Protein 6SSH (pdb70)

Structure (mmCIF, N/CA/C/O backbone):
data_6SSH
#
_entry.id   6SSH
#
_cell.length_a   53.895
_cell.length_b   58.329
_cell.length_c   70.700
_cell.angle_alpha   90.00
_cell.angle_beta   90.00
_cell.angle_gamma   90.00
#
_symmetry.space_group_name_H-M   'P 21 21 21'
#
loop_
_entity.id
_entity.type
_entity.pdbx_description
1 polymer 'GTPase activator-like protein'
2 non-polymer 1,2-ETHANEDIOL
3 water water
#
loop_
_atom_site.group_PDB
_atom_site.id
_atom_site.type_symbol
_atom_site.label_atom_id
_atom_site.label_alt_id
_atom_site.label_comp_id
_atom_site.label_asym_id
_atom_site.label_entity_id
_atom_site.label_seq_id
_atom_site.pdbx_PDB_ins_code
_atom_site.Cartn_x
_atom_site.Cartn_y
_atom_site.Cartn_z
_atom_site.occupancy
_atom_site.B_iso_or_equiv
_atom_site.auth_seq_id
_atom_site.auth_comp_id
_atom_site.auth_asym_id
_atom_site.auth_atom_id
_atom_site.pdbx_PDB_model_num
ATOM 1 N N . ASP A 1 1 ? 15.184 24.816 16.765 1.00 34.86 4 ASP A N 1
ATOM 2 C CA . ASP A 1 1 ? 13.751 24.974 16.593 1.00 34.00 4 ASP A CA 1
ATOM 3 C C . ASP A 1 1 ? 13.233 25.661 17.841 1.00 34.39 4 ASP A C 1
ATOM 4 O O . ASP A 1 1 ? 13.593 25.253 18.948 1.00 39.09 4 ASP A O 1
ATOM 7 N N . GLY A 1 2 ? 12.413 26.701 17.696 1.00 29.70 5 GLY A N 1
ATOM 8 C CA . GLY A 1 2 ? 11.853 27.339 18.871 1.00 23.75 5 GLY A CA 1
ATOM 9 C C . GLY A 1 2 ? 10.346 27.443 18.791 1.00 20.83 5 GLY A C 1
ATOM 10 O O . GLY A 1 2 ? 9.781 27.820 17.751 1.00 25.47 5 GLY A O 1
ATOM 14 N N . HIS A 1 3 ? 9.711 27.095 19.896 1.00 12.48 6 HIS A N 1
ATOM 15 C CA . HIS A 1 3 ? 8.279 27.086 20.018 1.00 11.90 6 HIS A CA 1
ATOM 16 C C . HIS A 1 3 ? 7.852 28.032 21.117 1.00 11.46 6 HIS A C 1
ATOM 17 O O . HIS A 1 3 ? 8.611 28.343 22.012 1.00 12.24 6 HIS A O 1
ATOM 30 N N . LYS A 1 4 ? 6.609 28.452 21.015 1.00 12.16 7 LYS A N 1
ATOM 31 C CA A LYS A 1 4 ? 5.964 29.311 21.989 0.55 10.97 7 LYS A CA 1
ATOM 32 C CA B LYS A 1 4 ? 5.967 29.312 21.990 0.45 11.15 7 LYS A CA 1
ATOM 33 C C . LYS A 1 4 ? 4.600 28.740 22.344 1.00 12.74 7 LYS A C 1
ATOM 34 O O . LYS A 1 4 ? 3.776 28.422 21.443 1.00 15.47 7 LYS A O 1
ATOM 71 N N . VAL A 1 5 ? 4.346 28.601 23.635 1.00 10.60 8 VAL A N 1
ATOM 72 C CA . VAL A 1 5 ? 3.175 27.941 24.107 1.00 9.38 8 VAL A CA 1
ATOM 73 C C . VAL A 1 5 ? 2.553 28.728 25.257 1.00 9.00 8 VAL A C 1
ATOM 74 O O . VAL A 1 5 ? 3.238 29.038 26.230 1.00 9.71 8 VAL A O 1
ATOM 87 N N . GLY A 1 6 ? 1.273 29.033 25.186 1.00 8.92 9 GLY A N 1
ATOM 88 C CA . GLY A 1 6 ? 0.631 29.744 26.259 1.00 9.11 9 GLY A CA 1
ATOM 89 C C . GLY A 1 6 ? 0.332 28.891 27.460 1.00 8.69 9 GLY A C 1
ATOM 90 O O . GLY A 1 6 ? 0.213 27.623 27.330 1.00 9.23 9 GLY A O 1
ATOM 94 N N . VAL A 1 7 ? 0.214 29.468 28.634 1.00 8.52 10 VAL A N 1
ATOM 95 C CA . VAL A 1 7 ? -0.216 28.779 29.824 1.00 8.81 10 VAL A CA 1
ATOM 96 C C . VAL A 1 7 ? -1.155 29.707 30.536 1.00 10.02 10 VAL A C 1
ATOM 97 O O . VAL A 1 7 ? -0.765 30.839 30.923 1.00 9.55 10 VAL A O 1
ATOM 110 N N . ILE A 1 8 ? -2.388 29.277 30.696 1.00 9.94 11 ILE A N 1
ATOM 111 C CA . ILE A 1 8 ? -3.481 30.127 31.185 1.00 9.34 11 ILE A CA 1
ATOM 112 C C . ILE A 1 8 ? -4.185 29.523 32.377 1.00 11.61 11 ILE A C 1
ATOM 113 O O . ILE A 1 8 ? -4.751 28.414 32.244 1.00 11.72 11 ILE A O 1
ATOM 129 N N . TYR A 1 9 ? -4.181 30.160 33.531 1.00 10.16 12 TYR A N 1
ATOM 130 C CA . TYR A 1 9 ? -4.884 29.711 34.729 1.00 9.67 12 TYR A CA 1
ATOM 131 C C . TYR A 1 9 ? -6.284 30.281 34.776 1.00 11.91 12 TYR A C 1
ATOM 132 O O . TYR A 1 9 ? -6.461 31.510 34.676 1.00 12.24 12 TYR A O 1
ATOM 150 N N . ILE A 1 10 ? -7.267 29.397 34.933 1.00 11.42 13 ILE A N 1
ATOM 151 C CA . ILE A 1 10 ? -8.670 29.779 35.105 1.00 13.65 13 ILE A CA 1
ATOM 152 C C . ILE A 1 10 ? -9.094 29.552 36.547 1.00 14.68 13 ILE A C 1
ATOM 153 O O . ILE A 1 10 ? -9.014 28.419 37.031 1.00 15.83 13 ILE A O 1
ATOM 169 N N . LYS A 1 11 ? -9.505 30.610 37.237 1.00 14.08 14 LYS A N 1
ATOM 170 C CA . LYS A 1 11 ? -9.886 30.558 38.640 1.00 15.61 14 LYS A CA 1
ATOM 171 C C . LYS A 1 11 ? -11.330 30.080 38.781 1.00 18.32 14 LYS A C 1
ATOM 172 O O . LYS A 1 11 ? -12.138 30.240 37.877 1.00 16.95 14 LYS A O 1
ATOM 191 N N . GLU A 1 12 ? -11.668 29.589 39.967 1.00 19.42 15 GLU A N 1
ATOM 192 C CA . GLU A 1 12 ? -13.011 29.144 40.270 1.00 21.67 15 GLU A CA 1
ATOM 193 C C . GLU A 1 12 ? -14.084 30.141 39.841 1.00 18.60 15 GLU A C 1
ATOM 194 O O . GLU A 1 12 ? -13.975 31.337 40.165 1.00 20.51 15 GLU A O 1
ATOM 206 N N . GLY A 1 13 ? -15.091 29.684 39.094 1.00 19.23 16 GLY A N 1
ATOM 207 C CA . GLY A 1 13 ? -16.188 30.530 38.694 1.00 21.50 16 GLY A CA 1
ATOM 208 C C . GLY A 1 13 ? -16.019 31.303 37.398 1.00 19.03 16 GLY A C 1
ATOM 209 O O . GLY A 1 13 ? -16.975 31.849 36.892 1.00 22.40 16 GLY A O 1
ATOM 213 N N . GLN A 1 14 ? -14.795 31.423 36.882 1.00 17.03 17 GLN A N 1
ATOM 214 C CA . GLN A 1 14 ? -14.571 32.246 35.702 1.00 17.71 17 GLN A CA 1
ATOM 215 C C . GLN A 1 14 ? -14.988 31.575 34.420 1.00 18.09 17 GLN A C 1
ATOM 216 O O . GLN A 1 14 ? -14.901 30.325 34.311 1.00 20.01 17 GLN A O 1
ATOM 230 N N . THR A 1 15 ? -15.499 32.379 33.487 1.00 17.98 18 THR A N 1
ATOM 231 C CA . THR A 1 15 ? -16.051 31.897 32.243 1.00 19.15 18 THR A CA 1
ATOM 232 C C . THR A 1 15 ? -15.582 32.665 31.031 1.00 19.86 18 THR A C 1
ATOM 233 O O . THR A 1 15 ? -15.689 32.153 29.924 1.00 24.51 18 THR A O 1
ATOM 244 N N . HIS A 1 16 ? -15.057 33.887 31.236 1.00 17.15 19 HIS A N 1
ATOM 245 C CA . HIS A 1 16 ? -14.804 34.813 30.113 1.00 18.25 19 HIS A CA 1
ATOM 246 C C . HIS A 1 16 ? -13.347 35.178 30.022 1.00 14.79 19 HIS A C 1
ATOM 247 O O . HIS A 1 16 ? -12.664 35.318 31.028 1.00 15.26 19 HIS A O 1
ATOM 260 N N . GLU A 1 17 ? -12.862 35.334 28.795 1.00 15.10 20 GLU A N 1
ATOM 261 C CA . GLU A 1 17 ? -11.448 35.623 28.554 1.00 15.44 20 GLU A CA 1
ATOM 262 C C . GLU A 1 17 ? -10.910 36.778 29.383 1.00 13.65 20 GLU A C 1
ATOM 263 O O . GLU A 1 17 ? -9.802 36.664 29.910 1.00 14.03 20 GLU A O 1
ATOM 275 N N . THR A 1 18 ? -11.591 37.905 29.440 1.00 15.25 21 THR A N 1
ATOM 276 C CA A THR A 1 18 ? -11.005 39.102 30.011 0.70 14.77 21 THR A CA 1
ATOM 277 C CA B THR A 1 18 ? -10.978 39.096 30.015 0.30 14.68 21 THR A CA 1
ATOM 278 C C . THR A 1 18 ? -10.700 38.898 31.489 1.00 14.47 21 THR A C 1
ATOM 279 O O . THR A 1 18 ? -9.608 39.188 31.961 1.00 16.91 21 THR A O 1
ATOM 300 N N . GLU A 1 19 ? -11.656 38.351 32.231 1.00 14.47 22 GLU A N 1
ATOM 301 C CA . GLU A 1 19 ? -11.406 38.117 33.650 1.00 14.93 22 GLU A CA 1
ATOM 302 C C . GLU A 1 19 ? -10.318 37.063 33.910 1.00 14.26 22 GLU A C 1
ATOM 303 O O . GLU A 1 19 ? -9.540 37.110 34.900 1.00 15.49 22 GLU A O 1
ATOM 315 N N . ILE A 1 20 ? -10.257 36.060 33.038 1.00 13.11 23 ILE A N 1
ATOM 316 C CA . ILE A 1 20 ? -9.218 35.030 33.174 1.00 11.32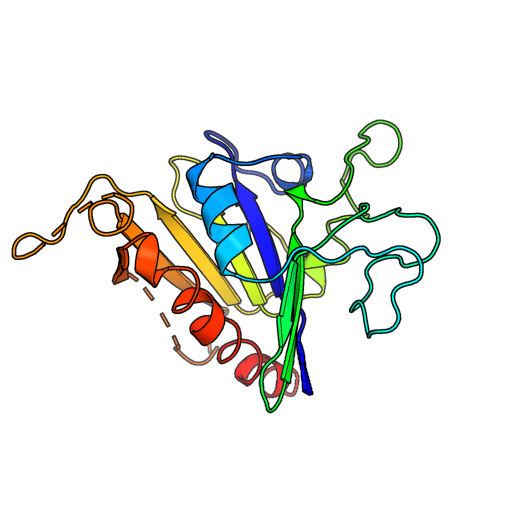 23 ILE A CA 1
ATOM 317 C C . ILE A 1 20 ? -7.804 35.607 32.941 1.00 12.00 23 ILE A C 1
ATOM 318 O O . ILE A 1 20 ? -6.866 35.357 33.683 1.00 12.00 23 ILE A O 1
ATOM 334 N N . LEU A 1 21 ? -7.689 36.453 31.917 1.00 12.01 24 LEU A N 1
ATOM 335 C CA . LEU A 1 21 ? -6.376 37.016 31.611 1.00 10.74 24 LEU A CA 1
ATOM 336 C C . LEU A 1 21 ? -5.935 37.917 32.747 1.00 12.74 24 LEU A C 1
ATOM 337 O O . LEU A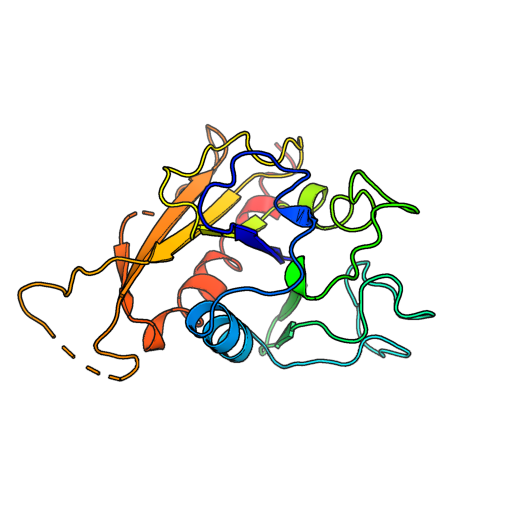 1 21 ? -4.725 38.056 32.944 1.00 12.15 24 LEU A O 1
ATOM 353 N N . ALA A 1 22 ? -6.833 38.525 33.459 1.00 11.81 25 ALA A N 1
ATOM 354 C CA . ALA A 1 22 ? -6.466 39.422 34.554 1.00 11.15 25 ALA A CA 1
ATOM 355 C C . ALA A 1 22 ? -5.762 38.694 35.704 1.00 11.99 25 ALA A C 1
ATOM 356 O O . ALA A 1 22 ? -5.125 39.335 36.539 1.00 12.81 25 ALA A O 1
ATOM 363 N N . ASN A 1 23 ? -5.918 37.377 35.828 1.00 10.79 26 ASN A N 1
ATOM 364 C CA . ASN A 1 23 ? -5.333 36.670 36.946 1.00 11.56 26 ASN A CA 1
ATOM 365 C C . ASN A 1 23 ? -3.825 36.854 36.997 1.00 11.00 26 ASN A C 1
ATOM 366 O O . ASN A 1 23 ? -3.162 36.847 35.968 1.00 12.16 26 ASN A O 1
ATOM 377 N N . THR A 1 24 ? -3.311 37.022 38.233 1.00 14.35 27 THR A N 1
ATOM 378 C CA . THR A 1 24 ? -1.879 37.170 38.435 1.00 13.47 27 THR A CA 1
ATOM 379 C C . THR A 1 24 ? -1.260 36.117 39.335 1.00 13.48 27 THR A C 1
ATOM 380 O O . THR A 1 24 ? -0.108 36.214 39.716 1.00 14.41 27 THR A O 1
ATOM 391 N N . MET A 1 25 ? -2.019 35.070 39.617 1.00 13.81 28 MET A N 1
ATOM 392 C CA . MET A 1 25 ? -1.492 33.900 40.319 1.00 15.13 28 MET A CA 1
ATOM 393 C C . MET A 1 25 ? -2.513 32.802 40.158 1.00 14.98 28 MET A C 1
ATOM 394 O O . MET A 1 25 ? -3.657 33.013 39.780 1.00 15.74 28 MET A O 1
ATOM 408 N N . GLY A 1 26 ? -2.059 31.594 40.438 1.00 14.64 29 GLY A N 1
ATOM 409 C CA . GLY A 1 26 ? -2.878 30.405 40.436 1.00 14.98 29 GLY A CA 1
ATOM 410 C C . GLY A 1 26 ? -2.802 29.663 41.769 1.00 16.71 29 GLY A C 1
ATOM 411 O O . GLY A 1 26 ? -2.370 30.191 42.797 1.00 16.43 29 GLY A O 1
ATOM 415 N N . SER A 1 27 ? -3.189 28.394 41.764 1.00 15.38 30 SER A N 1
ATOM 416 C CA . SER A 1 27 ? -3.165 27.571 42.967 1.00 16.10 30 SER A CA 1
ATOM 417 C C . SER A 1 27 ? -1.763 27.051 43.232 1.00 15.29 30 SER A C 1
ATOM 418 O O . SER A 1 27 ? -0.916 27.057 42.361 1.00 14.58 30 SER A O 1
ATOM 426 N N . PRO A 1 28 ? -1.540 26.534 44.448 1.00 18.17 31 PRO A N 1
ATOM 427 C CA . PRO A 1 28 ? -0.209 25.992 44.745 1.00 17.54 31 PRO A CA 1
ATOM 428 C C . PRO A 1 28 ? 0.171 24.866 43.785 1.00 16.58 31 PRO A C 1
ATOM 429 O O . PRO A 1 28 ? 1.335 24.827 43.347 1.00 16.57 31 PRO A O 1
ATOM 440 N N . ASP A 1 29 ? -0.747 23.974 43.443 1.00 16.29 32 ASP A N 1
ATOM 441 C CA . ASP A 1 29 ? -0.388 22.886 42.520 1.00 16.74 32 ASP A CA 1
ATOM 442 C C . ASP A 1 29 ? -0.067 23.422 41.132 1.00 15.11 32 ASP A C 1
ATOM 443 O O . ASP A 1 29 ? 0.857 22.926 40.457 1.00 15.15 32 ASP A O 1
ATOM 452 N N . TYR A 1 30 ? -0.786 24.448 40.696 1.00 13.68 33 TYR A N 1
ATOM 453 C CA . TYR A 1 30 ? -0.476 25.095 39.432 1.00 12.97 33 TYR A CA 1
ATOM 454 C C . TYR A 1 30 ? 0.924 25.692 39.409 1.00 12.57 33 TYR A C 1
ATOM 455 O O . TYR A 1 30 ? 1.701 25.515 38.461 1.00 12.62 33 TYR A O 1
ATOM 473 N N . HIS A 1 31 ? 1.282 26.359 40.510 1.00 13.39 34 HIS A N 1
ATOM 474 C CA . HIS A 1 31 ? 2.634 26.921 40.606 1.00 12.99 34 HIS A CA 1
ATOM 475 C C . HIS A 1 31 ? 3.725 25.859 40.639 1.00 14.71 34 HIS A C 1
ATOM 476 O O . HIS A 1 31 ? 4.775 26.016 40.056 1.00 15.10 34 HIS A O 1
ATOM 489 N N . ARG A 1 32 ? 3.485 24.740 41.322 1.00 14.93 35 ARG A N 1
ATOM 490 C CA . ARG A 1 32 ? 4.484 23.663 41.324 1.00 16.31 35 ARG A CA 1
ATOM 491 C C . ARG A 1 32 ? 4.577 23.060 39.922 1.00 14.19 35 ARG A C 1
ATOM 492 O O . ARG A 1 32 ? 5.648 22.708 39.465 1.00 14.89 35 ARG A O 1
ATOM 513 N N . PHE A 1 33 ? 3.471 23.008 39.201 1.00 13.50 36 PHE A N 1
ATOM 514 C CA . PHE A 1 33 ? 3.459 22.522 37.824 1.00 12.24 36 PHE A CA 1
ATOM 515 C C . PHE A 1 33 ? 4.305 23.441 36.938 1.00 12.10 36 PHE A C 1
ATOM 516 O O . PHE A 1 33 ? 5.118 22.952 36.160 1.00 12.39 36 PHE A O 1
ATOM 533 N N . LEU A 1 34 ? 4.159 24.770 37.047 1.00 11.93 37 LEU A N 1
ATOM 534 C CA . LEU A 1 34 ? 5.024 25.664 36.252 1.00 12.24 37 LEU A CA 1
ATOM 535 C C . LEU A 1 34 ? 6.506 25.415 36.459 1.00 12.56 37 LEU A C 1
ATOM 536 O O . LEU A 1 34 ? 7.277 25.377 35.493 1.00 13.26 37 LEU A O 1
ATOM 552 N N . LYS A 1 35 ? 6.880 25.145 37.703 1.00 13.55 38 LYS A N 1
ATOM 553 C CA . LYS A 1 35 ? 8.271 24.931 38.032 1.00 14.81 38 LYS A CA 1
ATOM 554 C C . LYS A 1 35 ? 8.776 23.647 37.443 1.00 17.30 38 LYS A C 1
ATOM 555 O O . LYS A 1 35 ? 9.979 23.495 37.237 1.00 18.34 38 LYS A O 1
ATOM 574 N N . GLY A 1 36 ? 7.893 22.673 37.180 1.00 15.85 39 GLY A N 1
ATOM 575 C CA . GLY A 1 36 ? 8.321 21.489 36.470 1.00 15.90 39 GLY A CA 1
ATOM 576 C C . GLY A 1 36 ? 8.319 21.590 34.962 1.00 15.68 39 GLY A C 1
ATOM 577 O O . GLY A 1 36 ? 9.022 20.869 34.232 1.00 16.89 39 GLY A O 1
ATOM 581 N N . LEU A 1 37 ? 7.544 22.530 34.449 1.00 14.12 40 LEU A N 1
ATOM 582 C CA . LEU A 1 37 ? 7.379 22.699 33.046 1.00 14.42 40 LEU A CA 1
ATOM 583 C C . LEU A 1 37 ? 8.602 23.318 32.438 1.00 12.63 40 LEU A C 1
ATOM 584 O O . LEU A 1 37 ? 9.027 22.951 31.347 1.00 14.45 40 LEU A O 1
ATOM 600 N N . GLY A 1 38 ? 9.214 24.279 33.142 1.00 13.78 41 GLY A N 1
ATOM 601 C CA . GLY A 1 38 ? 10.397 24.923 32.642 1.00 13.43 41 GLY A CA 1
ATOM 602 C C . GLY A 1 38 ? 11.153 25.623 33.753 1.00 14.48 41 GLY A C 1
ATOM 603 O O . GLY A 1 38 ? 10.741 25.582 34.920 1.00 15.34 41 GLY A O 1
ATOM 607 N N . ALA A 1 39 ? 12.285 26.204 33.399 1.00 13.79 42 ALA A N 1
ATOM 608 C CA . ALA A 1 39 ? 13.074 26.976 34.371 1.00 14.13 42 ALA A CA 1
ATOM 609 C C . ALA A 1 39 ? 12.629 28.429 34.388 1.00 13.10 42 ALA A C 1
ATOM 610 O O . ALA A 1 39 ? 12.386 29.031 33.354 1.00 12.72 42 ALA A O 1
ATOM 617 N N . LEU A 1 40 ? 12.611 28.987 35.587 1.00 14.32 43 LEU A N 1
ATOM 618 C CA . LEU A 1 40 ? 12.316 30.421 35.740 1.00 13.50 43 LEU A CA 1
ATOM 619 C C . LEU A 1 40 ? 13.468 31.237 35.139 1.00 13.51 43 LEU A C 1
ATOM 620 O O . LEU A 1 40 ? 14.643 30.999 35.467 1.00 14.89 43 LEU A O 1
ATOM 636 N N . THR A 1 41 ? 13.126 32.145 34.242 1.00 11.18 44 THR A N 1
ATOM 637 C CA A THR A 1 41 ? 14.112 32.838 33.435 0.74 11.71 44 THR A CA 1
ATOM 638 C CA B THR A 1 41 ? 14.112 32.856 33.425 0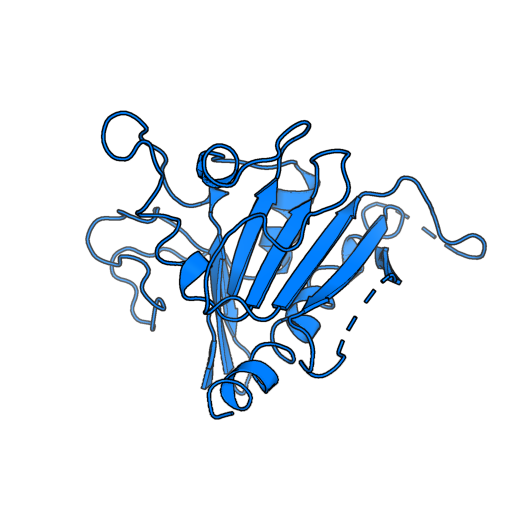.26 12.20 44 THR A CA 1
ATOM 639 C C . THR A 1 41 ? 13.800 34.337 33.405 1.00 11.53 44 THR A C 1
ATOM 640 O O . THR A 1 41 ? 12.648 34.719 33.156 1.00 10.82 44 THR A O 1
ATOM 661 N N . ARG A 1 42 ? 14.808 35.161 33.694 1.00 11.16 45 ARG A N 1
ATOM 662 C CA . ARG A 1 42 ? 14.657 36.613 33.702 1.00 10.11 45 ARG A CA 1
ATOM 663 C C . ARG A 1 42 ? 14.540 37.143 32.273 1.00 10.94 45 ARG A C 1
ATOM 664 O O . ARG A 1 42 ? 15.322 36.785 31.394 1.00 14.11 45 ARG A O 1
ATOM 685 N N . LEU A 1 43 ? 13.572 38.033 32.047 1.00 10.40 46 LEU A N 1
ATOM 686 C CA . LEU A 1 43 ? 13.328 38.542 30.688 1.00 10.63 46 LEU A CA 1
ATOM 687 C C . LEU A 1 43 ? 14.130 39.803 30.302 1.00 11.31 46 LEU A C 1
ATOM 688 O O . LEU A 1 43 ? 14.515 39.939 29.147 1.00 12.25 46 LEU A O 1
ATOM 704 N N . LYS A 1 44 ? 14.421 40.695 31.249 1.00 10.61 47 LYS A N 1
ATOM 705 C CA . LYS A 1 44 ? 15.096 41.940 30.891 1.00 11.51 47 LYS A CA 1
ATOM 706 C C . LYS A 1 44 ? 16.500 41.649 30.484 1.00 13.35 47 LYS A C 1
ATOM 707 O O . LYS A 1 44 ? 17.248 41.028 31.231 1.00 13.61 47 LYS A O 1
ATOM 726 N N . GLY A 1 45 ? 16.911 42.117 29.306 1.00 12.16 48 GLY A N 1
ATOM 727 C CA . GLY A 1 45 ? 18.249 41.830 28.818 1.00 14.96 48 GLY A CA 1
ATOM 728 C C . GLY A 1 45 ? 18.487 40.413 28.377 1.00 17.46 48 GLY A C 1
ATOM 729 O O . GLY A 1 45 ? 19.641 40.012 28.162 1.00 20.52 48 GLY A O 1
ATOM 733 N N . ALA A 1 46 ? 17.420 39.644 28.211 1.00 14.98 49 ALA A N 1
ATOM 734 C CA . ALA A 1 46 ? 17.585 38.254 27.852 1.00 15.54 49 ALA A CA 1
ATOM 735 C C . ALA A 1 46 ? 18.358 38.107 26.575 1.00 17.02 49 ALA A C 1
ATOM 736 O O . ALA A 1 46 ? 18.162 38.871 25.638 1.00 19.52 49 ALA A O 1
ATOM 743 N N . THR A 1 47 ? 19.188 37.058 26.546 1.00 19.10 50 THR A N 1
ATOM 744 C CA . THR A 1 47 ? 20.074 36.842 25.392 1.00 23.43 50 THR A CA 1
ATOM 745 C C . THR A 1 47 ? 19.601 35.702 24.501 1.00 27.11 50 THR A C 1
ATOM 746 O O . THR A 1 47 ? 20.339 35.214 23.660 1.00 34.94 50 THR A O 1
ATOM 757 N N . PHE A 1 48 ? 18.377 35.240 24.711 1.00 18.48 51 PHE A N 1
ATOM 758 C CA . PHE A 1 48 ? 17.789 34.180 23.916 1.00 19.62 51 PHE A CA 1
ATOM 759 C C . PHE A 1 48 ? 16.528 34.768 23.241 1.00 15.58 51 PHE A C 1
ATOM 760 O O . PHE A 1 48 ? 16.099 35.889 23.573 1.00 16.12 51 PHE A O 1
ATOM 777 N N . ASN A 1 49 ? 15.909 33.988 22.354 1.00 16.44 52 ASN A N 1
ATOM 778 C CA . ASN A 1 49 ? 14.686 34.393 21.672 1.00 14.86 52 ASN A CA 1
ATOM 779 C C . ASN A 1 49 ? 13.514 34.285 22.647 1.00 14.18 52 ASN A C 1
ATOM 780 O O . ASN A 1 49 ? 13.120 33.189 23.014 1.00 13.93 52 ASN A O 1
ATOM 791 N N . THR A 1 50 ? 12.966 35.419 23.078 1.00 12.68 53 THR A N 1
ATOM 792 C CA . THR A 1 50 ? 11.874 35.442 24.052 1.00 11.46 53 THR A CA 1
ATOM 793 C C . THR A 1 50 ? 10.481 35.339 23.430 1.00 10.79 53 THR A C 1
ATOM 794 O O . THR A 1 50 ? 9.494 35.423 24.139 1.00 11.51 53 THR A O 1
ATOM 805 N N . GLN A 1 51 ? 10.441 35.011 22.145 1.00 12.27 54 GLN A N 1
ATOM 806 C CA . GLN A 1 51 ? 9.181 34.735 21.484 1.00 11.48 54 GLN A CA 1
ATOM 807 C C . GLN A 1 51 ? 8.142 35.790 21.766 1.00 11.58 54 GLN A C 1
ATOM 808 O O . GLN A 1 51 ? 6.965 35.524 22.006 1.00 12.25 54 GLN A O 1
ATOM 822 N N . GLY A 1 52 ? 8.572 37.038 21.620 1.00 11.57 55 GLY A N 1
ATOM 823 C CA . GLY A 1 52 ? 7.670 38.162 21.728 1.00 11.55 55 GLY A CA 1
ATOM 824 C C . GLY A 1 52 ? 7.568 38.804 23.103 1.00 10.26 55 GLY A C 1
ATOM 825 O O . GLY A 1 52 ? 6.986 39.875 23.278 1.00 12.46 55 GLY A O 1
ATOM 829 N N . LEU A 1 53 ? 8.049 38.146 24.146 1.00 9.25 56 LEU A N 1
ATOM 830 C CA . LEU A 1 53 ? 8.009 38.718 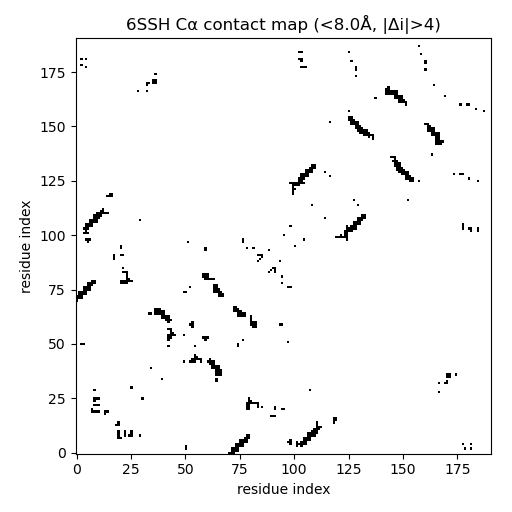25.509 1.00 9.95 56 LEU A CA 1
ATOM 831 C C . LEU A 1 53 ? 9.019 39.843 25.618 1.00 10.49 56 LEU A C 1
ATOM 832 O O . LEU A 1 53 ? 10.160 39.708 25.192 1.00 11.28 56 LEU A O 1
ATOM 848 N N . ASP A 1 54 ? 8.619 40.956 26.211 1.00 10.74 57 ASP A N 1
ATOM 849 C CA . ASP A 1 54 ? 9.468 42.133 26.287 1.00 10.22 57 ASP A CA 1
ATOM 850 C C . ASP A 1 54 ? 10.760 41.845 27.040 1.00 10.69 57 ASP A C 1
ATOM 851 O O . ASP A 1 54 ? 10.760 41.406 28.172 1.00 10.63 57 ASP A O 1
ATOM 860 N N . ARG A 1 55 ? 11.872 42.206 26.402 1.00 11.06 58 ARG A N 1
ATOM 861 C CA A ARG A 1 55 ? 13.209 42.136 26.998 0.52 11.47 58 ARG A CA 1
ATOM 862 C CA B ARG A 1 55 ? 13.233 42.168 26.972 0.48 11.38 58 ARG A CA 1
ATOM 863 C C . ARG A 1 55 ? 13.739 43.524 27.427 1.00 13.34 58 ARG A C 1
ATOM 864 O O . ARG A 1 55 ? 14.863 43.646 27.925 1.00 14.38 58 ARG A O 1
ATOM 905 N N . VAL A 1 56 ? 12.963 44.574 27.236 1.00 11.90 59 VAL A N 1
ATOM 906 C CA . VAL A 1 56 ? 13.435 45.964 27.510 1.00 12.71 59 VAL A CA 1
ATOM 907 C C . VAL A 1 56 ? 12.959 46.505 28.829 1.00 14.26 59 VAL A C 1
ATOM 908 O O . VAL A 1 56 ? 13.747 46.991 29.632 1.00 16.69 59 VAL A O 1
ATOM 921 N N . ASN A 1 57 ? 11.652 46.486 29.058 1.00 12.59 60 ASN A N 1
ATOM 922 C CA . ASN A 1 57 ? 11.067 47.159 30.170 1.00 15.00 60 ASN A CA 1
ATOM 923 C C . ASN A 1 57 ? 10.173 46.348 31.051 1.00 14.24 60 ASN A C 1
ATOM 924 O O . ASN A 1 57 ? 9.394 46.889 31.822 1.00 14.76 60 ASN A O 1
ATOM 935 N N . ASP A 1 58 ? 10.252 45.008 30.945 1.00 11.78 61 ASP A N 1
ATOM 936 C CA . ASP A 1 58 ? 9.444 44.109 31.781 1.00 11.75 61 ASP A CA 1
ATOM 937 C C . ASP A 1 58 ? 7.949 44.334 31.614 1.00 11.66 61 ASP A C 1
ATOM 938 O O . ASP A 1 58 ? 7.180 44.016 32.496 1.00 11.57 61 ASP A O 1
ATOM 947 N N . MET A 1 59 ? 7.542 44.758 30.430 1.00 10.66 62 MET A N 1
ATOM 948 C CA . MET A 1 59 ? 6.138 44.997 30.185 1.00 11.24 62 MET A CA 1
ATOM 949 C C . MET A 1 59 ? 5.303 43.717 30.308 1.00 11.61 62 MET A C 1
ATOM 950 O O . MET A 1 59 ? 4.120 43.767 30.685 1.00 12.32 62 MET A O 1
ATOM 964 N N . ASP A 1 60 ? 5.919 42.574 29.971 1.00 10.51 63 ASP A N 1
ATOM 965 C CA . ASP A 1 60 ? 5.239 41.287 30.042 1.00 10.19 63 ASP A CA 1
ATOM 966 C C . ASP A 1 60 ? 5.628 40.533 31.318 1.00 9.42 63 ASP A C 1
ATOM 967 O O . ASP A 1 60 ? 5.368 39.313 31.413 1.00 11.22 63 ASP A O 1
ATOM 976 N N . GLY A 1 61 ? 6.202 41.211 32.305 1.00 9.48 64 GLY A N 1
ATOM 977 C CA . GLY A 1 61 ? 6.631 40.578 33.529 1.00 10.88 64 GLY A CA 1
ATOM 978 C C . GLY A 1 61 ? 8.141 40.455 33.588 1.00 10.00 64 GLY A C 1
ATOM 979 O O . GLY A 1 61 ? 8.795 40.495 32.559 1.00 10.18 64 GLY A O 1
ATOM 983 N N . GLN A 1 62 ? 8.646 40.251 34.786 1.00 10.11 65 GLN A N 1
ATOM 984 C CA . GLN A 1 62 ? 10.072 40.064 34.999 1.00 9.41 65 GLN A CA 1
ATOM 985 C C . GLN A 1 62 ? 10.571 38.680 34.615 1.00 10.21 65 GLN A C 1
ATOM 986 O O . GLN A 1 62 ? 11.740 38.526 34.219 1.00 10.74 65 GLN A O 1
ATOM 1000 N N . TYR A 1 63 ? 9.722 37.674 34.698 1.00 10.17 66 TYR A N 1
ATOM 1001 C CA . TYR A 1 63 ? 10.107 36.264 34.506 1.00 9.74 66 TYR A CA 1
ATOM 1002 C C . TYR A 1 63 ? 9.135 35.496 33.641 1.00 10.75 66 TYR A C 1
ATOM 1003 O O . TYR A 1 63 ? 7.959 35.770 33.644 1.00 9.86 66 TYR A O 1
ATOM 1021 N N . THR A 1 64 ? 9.650 34.503 32.919 1.00 10.37 67 THR A N 1
ATOM 1022 C CA . THR A 1 64 ? 8.813 33.448 32.362 1.00 9.40 67 THR A CA 1
ATOM 1023 C C . THR A 1 64 ? 9.463 32.099 32.688 1.00 9.37 67 THR A C 1
ATOM 1024 O O . THR A 1 64 ? 10.440 32.052 33.430 1.00 10.51 67 THR A O 1
ATOM 1035 N N . TYR A 1 65 ? 8.853 31.050 32.183 1.00 9.36 68 TYR A N 1
ATOM 1036 C CA .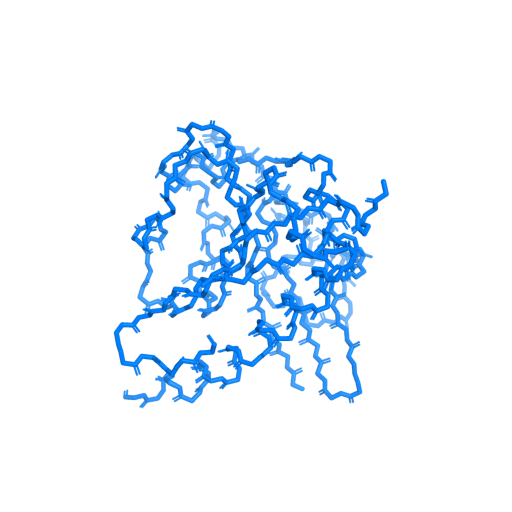 TYR A 1 65 ? 9.373 29.713 32.283 1.00 9.83 68 TYR A CA 1
ATOM 1037 C C . TYR A 1 65 ? 9.769 29.246 30.880 1.00 11.26 68 TYR A C 1
ATOM 1038 O O . TYR A 1 65 ? 9.040 29.476 29.912 1.00 11.11 68 TYR A O 1
ATOM 1056 N N . CYS A 1 66 ? 10.919 28.559 30.810 1.00 11.49 69 CYS A N 1
ATOM 1057 C CA . CYS A 1 66 ? 11.474 28.142 29.521 1.00 12.48 69 CYS A CA 1
ATOM 1058 C C . CYS A 1 66 ? 12.033 26.729 29.616 1.00 13.37 69 CYS A C 1
ATOM 1059 O O . CYS A 1 66 ? 12.592 26.332 30.621 1.00 13.89 69 CYS A O 1
ATOM 1067 N N . TRP A 1 67 ? 11.985 26.040 28.486 1.00 12.10 70 TRP A N 1
ATOM 1068 C CA . TRP A 1 67 ? 12.539 24.679 28.379 1.00 11.76 70 TRP A CA 1
ATOM 1069 C C . TRP A 1 67 ? 13.460 24.565 27.211 1.00 13.33 70 TRP A C 1
ATOM 1070 O O . TRP A 1 67 ? 13.183 25.126 26.165 1.00 14.75 70 TRP A O 1
ATOM 1091 N N . ARG A 1 68 ? 14.515 23.763 27.330 1.00 13.78 71 ARG A N 1
ATOM 1092 C CA . ARG A 1 68 ? 15.405 23.517 26.213 1.00 14.35 71 ARG A CA 1
ATOM 1093 C C . ARG A 1 68 ? 15.840 22.066 26.239 1.00 14.59 71 ARG A C 1
ATOM 1094 O O . ARG A 1 68 ? 16.014 21.473 27.328 1.00 16.85 71 ARG A O 1
ATOM 1115 N N . ASP A 1 69 ? 15.932 21.444 25.060 1.00 16.43 72 ASP A N 1
ATOM 1116 C CA . ASP A 1 69 ? 16.549 20.117 24.971 1.00 19.24 72 ASP A CA 1
ATOM 1117 C C . ASP A 1 69 ? 17.511 20.193 23.854 1.00 20.99 72 ASP A C 1
ATOM 1118 O O . ASP A 1 69 ? 17.941 21.273 23.397 1.00 22.32 72 ASP A O 1
ATOM 1127 N N . ARG A 1 70 ? 17.985 18.987 23.465 1.00 28.03 73 ARG A N 1
ATOM 1128 C CA . ARG A 1 70 ? 19.026 18.919 22.474 1.00 34.57 73 ARG A CA 1
ATOM 1129 C C . ARG A 1 70 ? 18.642 19.489 21.104 1.00 40.70 73 ARG A C 1
ATOM 1130 O O . ARG A 1 70 ? 19.522 19.862 20.332 1.00 47.72 73 ARG A O 1
ATOM 1134 N N . VAL A 1 71 ? 17.342 19.592 20.815 1.00 36.25 74 VAL A N 1
ATOM 1135 C CA . VAL A 1 71 ? 16.875 19.970 19.481 1.00 34.00 74 VAL A CA 1
ATOM 1136 C C . VAL A 1 71 ? 16.122 21.298 19.466 1.00 32.12 74 VAL A C 1
ATOM 1137 O O . VAL A 1 71 ? 16.183 22.053 18.495 1.00 31.88 74 VAL A O 1
ATOM 1141 N N . THR A 1 72 ? 15.427 21.588 20.554 1.00 23.17 75 THR A N 1
ATOM 1142 C CA . THR A 1 72 ? 14.507 22.701 20.505 1.00 22.01 75 THR A CA 1
ATOM 1143 C C . THR A 1 72 ? 14.358 23.442 21.826 1.00 19.51 75 THR A C 1
ATOM 1144 O O . THR A 1 72 ? 14.891 23.046 22.860 1.00 20.03 75 THR A O 1
ATOM 1155 N N . GLU A 1 73 ? 13.676 24.576 21.749 1.00 16.92 76 GLU A N 1
ATOM 1156 C CA . GLU A 1 73 ? 13.466 25.430 22.902 1.00 17.51 76 GLU A CA 1
ATOM 1157 C C . GLU A 1 73 ? 11.969 25.717 22.930 1.00 15.22 76 GLU A C 1
ATOM 1158 O O . GLU A 1 73 ? 11.332 25.795 21.860 1.00 15.94 76 GLU A O 1
ATOM 1170 N N . ILE A 1 74 ? 11.421 25.861 24.123 1.00 12.65 77 ILE A N 1
ATOM 1171 C CA . ILE A 1 74 ? 10.041 26.342 24.265 1.00 11.76 77 ILE A CA 1
ATOM 1172 C C . ILE A 1 74 ? 10.083 27.510 25.221 1.00 12.69 77 ILE A C 1
ATOM 1173 O O . ILE A 1 74 ? 10.583 27.399 26.324 1.00 12.71 77 ILE A O 1
ATOM 1189 N N . VAL A 1 75 ? 9.475 28.636 24.826 1.00 10.72 78 VAL A N 1
ATOM 1190 C CA . VAL A 1 75 ? 9.201 29.751 25.715 1.00 10.22 78 VAL A CA 1
ATOM 1191 C C . VAL A 1 75 ? 7.722 29.681 26.033 1.00 10.10 78 VAL A C 1
ATOM 1192 O O . VAL A 1 75 ? 6.879 29.669 25.100 1.00 11.30 78 VAL A O 1
ATOM 1205 N N . PHE A 1 76 ? 7.391 29.615 27.319 1.00 9.63 79 PHE A N 1
ATOM 1206 C CA . PHE A 1 76 ? 5.978 29.637 27.731 1.00 7.79 79 PHE A CA 1
ATOM 1207 C C . PHE A 1 76 ? 5.531 31.084 27.921 1.00 9.95 79 PHE A C 1
ATOM 1208 O O . PHE A 1 76 ? 6.305 31.959 28.373 1.00 11.01 79 PHE A O 1
ATOM 1225 N N . HIS A 1 77 ? 4.286 31.323 27.531 1.00 8.60 80 HIS A N 1
ATOM 1226 C CA . HIS A 1 77 ? 3.641 32.631 27.697 1.00 8.17 80 HIS A CA 1
ATOM 1227 C C . HIS A 1 77 ? 2.629 32.466 28.792 1.00 8.38 80 HIS A C 1
ATOM 1228 O O . HIS A 1 77 ? 1.512 32.001 28.547 1.00 8.83 80 HIS A O 1
ATOM 1241 N N . VAL A 1 78 ? 3.011 32.753 30.019 1.00 8.77 81 VAL A N 1
ATOM 1242 C CA . VAL A 1 78 ? 2.252 32.387 31.218 1.00 8.16 81 VAL A CA 1
ATOM 1243 C C . VAL A 1 78 ? 1.457 33.637 31.651 1.00 8.53 81 VAL A C 1
ATOM 1244 O O . VAL A 1 78 ? 2.043 34.591 32.144 1.00 8.65 81 VAL A O 1
ATOM 1257 N N . THR A 1 79 ? 0.163 33.639 31.466 1.00 8.60 82 THR A N 1
ATOM 1258 C CA . THR A 1 79 ? -0.609 34.875 31.686 1.00 8.75 82 THR A CA 1
ATOM 1259 C C . THR A 1 79 ? -0.504 35.315 33.129 1.00 8.69 82 THR A C 1
ATOM 1260 O O . THR A 1 79 ? -0.472 36.514 33.364 1.00 9.23 82 THR A O 1
ATOM 1271 N N . THR A 1 80 ? -0.399 34.429 34.112 1.00 8.45 83 THR A N 1
ATOM 1272 C CA . THR A 1 80 ? -0.279 34.820 35.501 1.00 8.87 83 THR A CA 1
ATOM 1273 C C . THR A 1 80 ? 1.112 35.467 35.791 1.00 9.16 83 THR A C 1
ATOM 1274 O O . THR A 1 80 ? 1.254 36.127 36.822 1.00 10.73 83 THR A O 1
ATOM 1285 N N . GLN A 1 81 ? 2.107 35.259 34.914 1.00 9.26 84 GLN A N 1
ATOM 1286 C CA . GLN A 1 81 ? 3.431 35.939 35.055 1.00 10.59 84 GLN A CA 1
ATOM 1287 C C . GLN A 1 81 ? 3.393 37.376 34.554 1.00 10.83 84 GLN A C 1
ATOM 1288 O O . GLN A 1 81 ? 4.363 38.126 34.737 1.00 10.84 84 GLN A O 1
ATOM 1302 N N . MET A 1 82 ? 2.360 37.726 33.804 1.00 9.09 85 MET A N 1
ATOM 1303 C CA . MET A 1 82 ? 2.262 39.016 33.125 1.00 8.48 85 MET A CA 1
ATOM 1304 C C . MET A 1 82 ? 1.504 39.986 34.003 1.00 10.02 85 MET A C 1
ATOM 1305 O O . MET A 1 82 ? 0.503 39.621 34.601 1.00 11.41 85 MET A O 1
ATOM 1319 N N . PRO A 1 83 ? 1.954 41.253 34.076 1.00 9.97 86 PRO A N 1
ATOM 1320 C CA . PRO A 1 83 ? 1.267 42.214 34.956 1.00 12.31 86 PRO A CA 1
ATOM 1321 C C . PRO A 1 83 ? -0.134 42.538 34.450 1.00 9.96 86 PRO A C 1
ATOM 1322 O O . PRO A 1 83 ? -0.409 42.559 33.266 1.00 11.08 86 PRO A O 1
ATOM 1333 N N . THR A 1 84 ? -1.003 42.771 35.441 1.00 10.84 87 THR A N 1
ATOM 1334 C CA . THR A 1 84 ? -2.353 43.251 35.171 1.00 10.73 87 THR A CA 1
ATOM 1335 C C . THR A 1 84 ? -2.475 44.677 35.660 1.00 11.32 87 THR A C 1
ATOM 1336 O O . THR A 1 84 ? -2.137 44.975 36.821 1.00 13.52 87 THR A O 1
ATOM 1347 N N . ASN A 1 85 ? -2.975 45.531 34.797 1.00 10.82 88 ASN A N 1
ATOM 1348 C CA . ASN A 1 85 ? -3.350 46.882 35.205 1.00 12.70 88 ASN A CA 1
ATOM 1349 C C . ASN A 1 85 ? -4.607 47.238 34.421 1.00 11.94 88 ASN A C 1
ATOM 1350 O O . ASN A 1 85 ? -4.536 47.482 33.228 1.00 11.99 88 ASN A O 1
ATOM 1361 N N . LEU A 1 86 ? -5.753 47.163 35.108 1.00 12.36 89 LEU A N 1
ATOM 1362 C CA . LEU A 1 86 ? -7.045 47.305 34.411 1.00 12.15 89 LEU A CA 1
ATOM 1363 C C . LEU A 1 86 ? -7.441 48.736 34.115 1.00 14.32 89 LEU A C 1
ATOM 1364 O O . LEU A 1 86 ? -8.392 48.960 33.371 1.00 16.14 89 LEU A O 1
ATOM 1380 N N . GLU A 1 87 ? -6.750 49.689 34.729 1.00 13.91 90 GLU A N 1
ATOM 1381 C CA . GLU A 1 87 ? -6.870 51.079 34.261 1.00 14.21 90 GLU A CA 1
ATOM 1382 C C . GLU A 1 87 ? -6.205 51.300 32.919 1.00 16.90 90 GLU A C 1
ATOM 1383 O O . GLU A 1 87 ? -6.818 51.906 32.026 1.00 19.69 90 GLU A O 1
ATOM 1395 N N . HIS A 1 88 ? -4.989 50.796 32.758 1.00 13.68 91 HIS A N 1
ATOM 1396 C CA . HIS A 1 88 ? -4.217 51.014 31.546 1.00 15.09 91 HIS A CA 1
ATOM 1397 C C . HIS A 1 88 ? -4.690 50.057 30.444 1.00 13.49 91 HIS A C 1
ATOM 1398 O O . HIS A 1 88 ? -4.618 50.377 29.273 1.00 15.47 91 HIS A O 1
ATOM 1411 N N . ASP A 1 89 ? -5.057 48.826 30.807 1.00 12.38 92 ASP A N 1
ATOM 1412 C CA . ASP A 1 89 ? -5.280 47.774 29.826 1.00 11.88 92 ASP A CA 1
ATOM 1413 C C . ASP A 1 89 ? -6.426 46.918 30.360 1.00 11.15 92 ASP A C 1
ATOM 1414 O O . ASP A 1 89 ? -6.197 45.733 30.750 1.00 10.87 92 ASP A O 1
ATOM 1423 N N . PRO A 1 90 ? -7.624 47.449 30.406 1.00 11.43 93 PRO A N 1
ATOM 1424 C CA . PRO A 1 90 ? -8.769 46.691 30.967 1.00 11.80 93 PRO A CA 1
ATOM 1425 C C . PRO A 1 90 ? -9.067 45.384 30.231 1.00 12.71 93 PRO A C 1
ATOM 1426 O O . PRO A 1 90 ? -9.579 44.460 30.871 1.00 12.97 93 PRO A O 1
ATOM 1437 N N . GLN A 1 91 ? -8.802 45.283 28.941 1.00 11.99 94 GLN A N 1
ATOM 1438 C CA A GLN A 1 91 ? -9.054 44.069 28.179 0.54 12.94 94 GLN A CA 1
ATOM 1439 C CA B GLN A 1 91 ? -9.069 44.066 28.187 0.46 13.02 94 GLN A CA 1
ATOM 1440 C C . GLN A 1 91 ? -7.868 43.107 28.187 1.00 11.80 94 GLN A C 1
ATOM 1441 O O . GLN A 1 91 ? -7.930 42.005 27.604 1.00 12.26 94 GLN A O 1
ATOM 1468 N N . CYS A 1 92 ? -6.805 43.457 28.893 1.00 10.59 95 CYS A N 1
ATOM 1469 C CA . CYS A 1 92 ? -5.573 42.655 28.945 1.00 9.82 95 CYS A CA 1
ATOM 1470 C C . CYS A 1 92 ? -5.063 42.346 27.560 1.00 10.98 95 CYS A C 1
ATOM 1471 O O . CYS A 1 92 ? -4.646 41.193 27.288 1.00 10.11 95 CYS A O 1
ATOM 1479 N N . ILE A 1 93 ? -5.117 43.308 26.652 1.00 10.07 96 ILE A N 1
ATOM 1480 C CA . ILE A 1 93 ? -4.650 43.065 25.287 1.00 11.09 96 ILE A CA 1
ATOM 1481 C C . ILE A 1 93 ? -3.162 42.738 25.304 1.00 9.59 96 ILE A C 1
ATOM 1482 O O . ILE A 1 93 ? -2.692 42.020 24.394 1.00 10.12 96 ILE A O 1
ATOM 1498 N N . MET A 1 94 ? -2.380 43.230 26.253 1.00 9.85 97 MET A N 1
ATOM 1499 C CA A MET A 1 94 ? -0.965 42.912 26.271 0.68 10.61 97 MET A CA 1
ATOM 1500 C CA B MET A 1 94 ? -0.958 42.889 26.286 0.32 10.57 97 MET A CA 1
ATOM 1501 C C . MET A 1 94 ? -0.730 41.412 26.574 1.00 10.09 97 MET A C 1
ATOM 1502 O O . MET A 1 94 ? 0.284 40.863 26.169 1.00 10.61 97 MET A O 1
ATOM 1526 N N . LYS A 1 95 ? -1.662 40.763 27.282 1.00 8.65 98 LYS A N 1
ATOM 1527 C CA . LYS A 1 95 ? -1.567 39.302 27.480 1.00 8.56 98 LYS A CA 1
ATOM 1528 C C . LYS A 1 95 ? -2.175 38.577 26.300 1.00 9.22 98 LYS A C 1
ATOM 1529 O O . LYS A 1 95 ? -1.599 37.573 25.837 1.00 10.42 98 LYS A O 1
ATOM 1548 N N . LYS A 1 96 ? -3.297 39.025 25.778 1.00 9.15 99 LYS A N 1
ATOM 1549 C CA A LYS A 1 96 ? -3.978 38.376 24.651 0.66 9.68 99 LYS A CA 1
ATOM 1550 C CA B LYS A 1 96 ? -3.979 38.379 24.668 0.34 9.98 99 LYS A CA 1
ATOM 1551 C C . LYS A 1 96 ? -3.095 38.304 23.449 1.00 9.85 99 LYS A C 1
ATOM 1552 O O . LYS A 1 96 ? -3.187 37.346 22.639 1.00 11.48 99 LYS A O 1
ATOM 1589 N N . ARG A 1 97 ? -2.223 39.299 23.246 1.00 10.07 100 ARG A N 1
ATOM 1590 C CA . ARG A 1 97 ? -1.400 39.318 22.040 1.00 9.44 100 ARG A CA 1
ATOM 1591 C C . ARG A 1 97 ? -0.474 38.108 22.012 1.00 10.13 100 ARG A C 1
ATOM 1592 O O . ARG A 1 97 ? -0.090 37.691 20.887 1.00 12.51 100 ARG A O 1
ATOM 1613 N N . HIS A 1 98 ? -0.121 37.575 23.158 1.00 8.67 101 HIS A N 1
ATOM 1614 C CA . HIS A 1 98 ? 0.704 36.360 23.180 1.00 8.34 101 HIS A CA 1
ATOM 1615 C C . HIS A 1 98 ? -0.147 35.129 22.951 1.00 9.34 101 HIS A C 1
ATOM 1616 O O . HIS A 1 98 ? 0.045 34.427 21.963 1.00 10.34 101 HIS A O 1
ATOM 1629 N N . ILE A 1 99 ? -1.116 34.887 23.822 1.00 9.83 102 ILE A N 1
ATOM 1630 C CA . ILE A 1 99 ? -1.868 33.624 23.711 1.00 10.63 102 ILE A CA 1
ATOM 1631 C C . ILE A 1 99 ? -2.741 33.607 22.472 1.00 10.15 102 ILE A C 1
ATOM 1632 O O . ILE A 1 99 ? -2.906 32.513 21.892 1.00 10.79 102 ILE A O 1
ATOM 1648 N N . GLY A 1 100 ? -3.211 34.719 21.974 1.00 10.05 103 GLY A N 1
ATOM 1649 C CA . GLY A 1 100 ? -4.024 34.739 20.765 1.00 9.89 103 GLY A CA 1
ATOM 1650 C C . GLY A 1 100 ? -3.240 34.472 19.517 1.00 10.85 103 GLY A C 1
ATOM 1651 O O . GLY A 1 100 ? -3.816 34.119 18.485 1.00 14.89 103 GLY A O 1
ATOM 1655 N N . ASN A 1 101 ? -1.911 34.561 19.601 1.00 11.18 104 ASN A N 1
ATOM 1656 C CA . ASN A 1 101 ? -1.025 34.287 18.469 1.00 12.28 104 ASN A CA 1
ATOM 1657 C C . ASN A 1 101 ? -0.251 32.982 18.647 1.00 13.07 104 ASN A C 1
ATOM 1658 O O . ASN A 1 101 ? 0.642 32.727 17.855 1.00 13.82 104 ASN A O 1
ATOM 1669 N N . ASP A 1 102 ? -0.590 32.220 19.690 1.00 11.21 105 ASP A N 1
ATOM 1670 C CA . ASP A 1 102 ? 0.044 30.914 19.938 1.00 10.80 105 ASP A CA 1
ATOM 1671 C C . ASP A 1 102 ? -0.870 29.837 19.438 1.00 12.70 105 ASP A C 1
ATOM 1672 O O . ASP A 1 102 ? -2.038 29.740 19.810 1.00 13.22 105 ASP A O 1
ATOM 1681 N N . PHE A 1 103 ? -0.324 28.958 18.609 1.00 12.45 106 PHE A N 1
ATOM 1682 C CA . PHE A 1 103 ? -1.118 27.855 18.067 1.00 12.96 106 PHE A CA 1
ATOM 1683 C C . PHE A 1 103 ? -1.598 26.953 19.207 1.00 10.71 106 PHE A C 1
ATOM 1684 O O . PHE A 1 103 ? -2.693 26.386 19.134 1.00 11.73 106 PHE A O 1
ATOM 1701 N N . VAL A 1 104 ? -0.753 26.718 20.184 1.00 10.64 107 VAL A N 1
ATOM 1702 C CA . VAL A 1 104 ? -0.973 25.793 21.288 1.00 10.55 107 VAL A CA 1
ATOM 1703 C C . VAL A 1 104 ? -0.999 26.557 22.600 1.00 11.01 107 VAL A C 1
ATOM 1704 O O . VAL A 1 104 ? -0.096 27.360 22.856 1.00 10.19 107 VAL A O 1
ATOM 1717 N N . ASN A 1 105 ? -2.011 26.272 23.437 1.00 9.72 108 ASN A N 1
ATOM 1718 C CA . ASN A 1 105 ? -2.148 26.826 24.773 1.00 9.45 108 ASN A CA 1
ATOM 1719 C C . ASN A 1 105 ? -2.489 25.752 25.766 1.00 10.44 108 ASN A C 1
ATOM 1720 O O . ASN A 1 105 ? -3.360 24.928 25.480 1.00 11.52 108 ASN A O 1
ATOM 1731 N N . ILE A 1 106 ? -1.837 25.781 26.876 1.00 9.76 109 ILE A N 1
ATOM 1732 C CA . ILE A 1 106 ? -2.104 24.947 28.045 1.00 9.55 109 ILE A CA 1
ATOM 1733 C C . ILE A 1 106 ? -3.062 25.687 28.930 1.00 9.91 109 ILE A C 1
ATOM 1734 O O . ILE A 1 106 ? -2.813 26.904 29.237 1.00 11.14 109 ILE A O 1
ATOM 1750 N N . VAL A 1 107 ? -4.149 25.075 29.383 1.00 9.93 110 VAL A N 1
ATOM 1751 C CA . VAL A 1 107 ? -5.145 25.691 30.219 1.00 10.80 110 VAL A CA 1
ATOM 1752 C C . VAL A 1 107 ? -5.247 24.956 31.536 1.00 11.93 110 VAL A C 1
ATOM 1753 O O . VAL A 1 107 ? -5.486 23.721 31.522 1.00 12.50 110 VAL A O 1
ATOM 1766 N N . TRP A 1 108 ? -5.001 25.583 32.652 1.00 11.58 111 TRP A N 1
ATOM 1767 C CA . TRP A 1 108 ? -5.200 24.991 33.973 1.00 10.87 111 TRP A CA 1
ATOM 1768 C C . TRP A 1 108 ? -6.594 25.398 34.410 1.00 11.96 111 TRP A C 1
ATOM 1769 O O . TRP A 1 108 ? -6.838 26.541 34.808 1.00 12.69 111 TRP A O 1
ATOM 1790 N N . ASN A 1 109 ? -7.553 24.489 34.244 1.00 13.07 112 ASN A N 1
ATOM 1791 C CA . ASN A 1 109 ? -8.948 24.793 34.459 1.00 12.98 112 ASN A CA 1
ATOM 1792 C C . ASN A 1 109 ? -9.378 24.530 35.896 1.00 15.00 112 ASN A C 1
ATOM 1793 O O . ASN A 1 109 ? -9.826 23.426 36.239 1.00 16.56 112 ASN A O 1
ATOM 1804 N N . ASP A 1 110 ? -9.254 25.524 36.756 1.00 14.89 113 ASP A N 1
ATOM 1805 C CA . ASP A 1 110 ? -9.794 25.484 38.096 1.00 15.67 113 ASP A CA 1
ATOM 1806 C C . ASP A 1 110 ? -11.177 26.122 38.172 1.00 17.44 113 ASP A C 1
ATOM 1807 O O . ASP A 1 110 ? -11.657 26.400 39.268 1.00 19.51 113 ASP A O 1
ATOM 1816 N N . SER A 1 111 ? -11.882 26.294 37.063 1.00 15.27 114 SER A N 1
ATOM 1817 C CA . SER A 1 111 ? -13.145 27.019 37.107 1.00 17.42 114 SER A CA 1
ATOM 1818 C C . SER A 1 111 ? -14.279 26.286 37.788 1.00 20.15 114 SER A C 1
ATOM 1819 O O . SER A 1 111 ? -15.218 26.914 38.205 1.00 20.25 114 SER A O 1
ATOM 1827 N N . GLY A 1 112 ? -14.204 24.961 37.804 1.00 18.92 115 GLY A N 1
ATOM 1828 C CA . GLY A 1 112 ? -15.309 24.119 38.286 1.00 18.94 115 GLY A CA 1
ATOM 1829 C C . GLY A 1 112 ? -16.331 23.849 37.206 1.00 20.18 115 GLY A C 1
ATOM 1830 O O . GLY A 1 112 ? -17.371 23.214 37.475 1.00 24.34 115 GLY A O 1
ATOM 1834 N N . LYS A 1 113 ? -16.071 24.305 35.998 1.00 22.66 116 LYS A N 1
ATOM 1835 C CA . LYS A 1 113 ? -16.955 24.189 34.847 1.00 24.31 116 LYS A CA 1
ATOM 1836 C C . LYS A 1 113 ? -16.200 23.528 33.703 1.00 27.28 116 LYS A C 1
ATOM 1837 O O . LYS A 1 113 ? -14.958 23.558 33.646 1.00 24.00 116 LYS A O 1
ATOM 1856 N N . PRO A 1 114 ? -16.912 22.970 32.740 1.00 27.07 117 PRO A N 1
ATOM 1857 C CA . PRO A 1 114 ? -16.216 22.410 31.585 1.00 26.02 1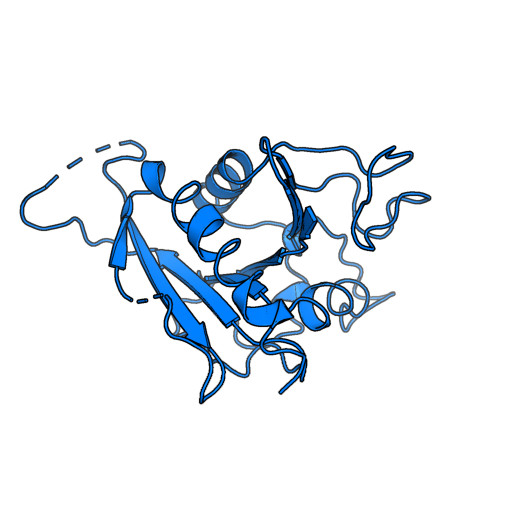17 PRO A CA 1
ATOM 1858 C C . PRO A 1 114 ? -15.580 23.530 30.776 1.00 21.67 117 PRO A C 1
ATOM 1859 O O . PRO A 1 114 ? -16.158 24.610 30.593 1.00 23.49 117 PRO A O 1
ATOM 1870 N N . PHE A 1 115 ? -14.375 23.268 30.288 1.00 23.24 118 PHE A N 1
ATOM 1871 C CA . PHE A 1 115 ? -13.715 24.298 29.485 1.00 19.03 118 PHE A CA 1
ATOM 1872 C C . PHE A 1 115 ? -14.383 24.463 28.138 1.00 20.59 118 PHE A C 1
ATOM 1873 O O . PHE A 1 115 ? -14.596 23.457 27.432 1.00 23.49 118 PHE A O 1
ATOM 1890 N N . ARG A 1 116 ? -14.732 25.682 27.775 1.00 22.61 119 ARG A N 1
ATOM 1891 C CA . ARG A 1 116 ? -15.382 25.953 26.496 1.00 23.55 119 ARG A CA 1
ATOM 1892 C C . ARG A 1 116 ? -14.324 26.267 25.448 1.00 21.73 119 ARG A C 1
ATOM 1893 O O . ARG A 1 116 ? -13.441 27.132 25.669 1.00 21.78 119 ARG A O 1
ATOM 1914 N N . PHE A 1 117 ? -14.433 25.647 24.288 1.00 21.58 120 PHE A N 1
ATOM 1915 C CA . PHE A 1 117 ? -13.411 25.779 23.259 1.00 20.76 120 PHE A CA 1
ATOM 1916 C C . PHE A 1 117 ? -13.302 27.209 22.743 1.00 22.59 120 PHE A C 1
ATOM 1917 O O . PHE A 1 117 ? -12.219 27.628 22.330 1.00 21.80 120 PHE A O 1
ATOM 1934 N N . ASP A 1 118 ? -14.379 27.985 22.831 1.00 21.81 121 ASP A N 1
ATOM 1935 C CA . ASP A 1 118 ? -14.418 29.335 22.316 1.00 22.94 121 ASP A CA 1
ATOM 1936 C C . ASP A 1 118 ? -14.104 30.409 23.375 1.00 19.83 121 ASP A C 1
ATOM 1937 O O . ASP A 1 118 ? -14.350 31.587 23.161 1.00 22.81 121 ASP A O 1
ATOM 1946 N N . THR A 1 119 ? -13.506 29.971 24.498 1.00 19.39 122 THR A N 1
ATOM 1947 C CA . THR A 1 119 ? -13.166 30.891 25.604 1.00 17.55 122 THR A CA 1
ATOM 1948 C C . THR A 1 119 ? -12.234 32.011 25.208 1.00 18.98 122 THR A C 1
ATOM 1949 O O . THR A 1 119 ? -12.386 33.115 25.725 1.00 19.70 122 THR A O 1
ATOM 1960 N N . PHE A 1 120 ? -11.292 31.772 24.280 1.00 18.97 123 PHE A N 1
ATOM 1961 C CA . PHE A 1 120 ? -10.247 32.728 23.980 1.00 17.70 123 PHE A CA 1
ATOM 1962 C C . PHE A 1 120 ? -10.221 32.911 22.465 1.00 22.45 123 PHE A C 1
ATOM 1963 O O . PHE A 1 120 ? -9.327 32.409 21.763 1.00 20.67 123 PHE A O 1
ATOM 1980 N N . PRO A 1 121 ? -11.213 33.601 21.921 1.00 18.06 124 PRO A N 1
ATOM 1981 C CA . PRO A 1 121 ? -11.360 33.631 20.463 1.00 21.73 124 PRO A CA 1
ATOM 1982 C C . PRO A 1 121 ? -10.114 34.121 19.716 1.00 18.30 124 PRO A C 1
ATOM 1983 O O . PRO A 1 121 ? -9.520 35.141 19.976 1.00 19.77 124 PRO A O 1
ATOM 1994 N N . SER A 1 122 ? -9.696 33.298 18.766 1.00 21.06 125 SER A N 1
ATOM 1995 C CA . SER A 1 122 ? -8.571 33.601 17.938 1.00 20.99 125 SER A CA 1
ATOM 1996 C C . SER A 1 122 ? -8.589 32.614 16.816 1.00 23.33 125 SER A C 1
ATOM 1997 O O . SER A 1 122 ? -8.670 31.393 17.073 1.00 25.11 125 SER A O 1
ATOM 2005 N N . GLN A 1 123 ? -8.357 33.133 15.638 1.00 21.47 126 GLN A N 1
ATOM 2006 C CA . GLN A 1 123 ? -8.190 32.269 14.482 1.00 26.14 126 GLN A CA 1
ATOM 2007 C C . GLN A 1 123 ? -6.861 31.530 14.459 1.00 25.42 126 GLN A C 1
ATOM 2008 O O . GLN A 1 123 ? -6.630 30.757 13.532 1.00 29.76 126 GLN A O 1
ATOM 2022 N N . PHE A 1 124 ? -5.964 31.803 15.398 1.00 18.39 127 PHE A N 1
ATOM 2023 C CA . PHE A 1 124 ? -4.657 31.108 15.459 1.00 18.96 127 PHE A CA 1
ATOM 2024 C C . PHE A 1 124 ? -4.573 30.077 16.570 1.00 20.30 127 PHE A C 1
ATOM 2025 O O . PHE A 1 124 ? -3.611 29.285 16.625 1.00 25.98 127 PHE A O 1
ATOM 2042 N N . ASN A 1 125 ? -5.620 29.923 17.353 1.00 15.68 128 ASN A N 1
ATOM 2043 C CA . ASN A 1 125 ? -5.573 28.935 18.411 1.00 15.19 128 ASN A CA 1
ATOM 2044 C C . ASN A 1 125 ? -6.079 27.617 17.862 1.00 16.40 128 ASN A C 1
ATOM 2045 O O . ASN A 1 125 ? -7.257 27.469 17.563 1.00 18.16 128 ASN A O 1
ATOM 2056 N N . TYR A 1 126 ? -5.191 26.669 17.670 1.00 12.86 129 TYR A N 1
ATOM 2057 C CA . TYR A 1 126 ? -5.551 25.395 17.085 1.00 12.89 129 TYR A CA 1
ATOM 2058 C C . TYR A 1 126 ? -5.784 24.335 18.139 1.00 11.87 129 TYR A C 1
ATOM 2059 O O . TYR A 1 126 ? -6.622 23.471 17.883 1.00 13.50 129 TYR A O 1
ATOM 2077 N N . VAL A 1 127 ? -5.068 24.345 19.248 1.00 12.21 130 VAL A N 1
ATOM 2078 C CA . VAL A 1 127 ? -5.067 23.279 20.252 1.00 14.20 130 VAL A CA 1
ATOM 2079 C C . VAL A 1 127 ? -5.048 23.863 21.635 1.00 13.01 130 VAL A C 1
ATOM 2080 O O . VAL A 1 127 ? -4.221 24.771 21.899 1.00 12.22 130 VAL A O 1
ATOM 2093 N N . TYR A 1 128 ? -5.885 23.332 22.523 1.00 12.33 131 TYR A N 1
ATOM 2094 C CA . TYR A 1 128 ? -5.830 23.582 23.957 1.00 11.87 131 TYR A CA 1
ATOM 2095 C C . TYR A 1 128 ? -5.537 22.251 24.657 1.00 13.07 131 TYR A C 1
ATOM 2096 O O . TYR A 1 128 ? -6.186 21.220 24.390 1.00 13.21 131 TYR A O 1
ATOM 2114 N N . ILE A 1 129 ? -4.556 22.247 25.528 1.00 12.27 132 ILE A N 1
ATOM 2115 C CA . ILE A 1 129 ? -4.214 21.130 26.415 1.00 11.04 132 ILE A CA 1
ATOM 2116 C C . ILE A 1 129 ? -4.803 21.461 27.746 1.00 12.20 132 ILE A C 1
ATOM 2117 O O . ILE A 1 129 ? -4.311 22.397 28.419 1.00 11.92 132 ILE A O 1
ATOM 2133 N N . VAL A 1 130 ? -5.925 20.866 28.121 1.00 12.50 133 VAL A N 1
ATOM 2134 C CA . VAL A 1 130 ? -6.721 21.284 29.271 1.00 12.98 133 VAL A CA 1
ATOM 2135 C C . VAL A 1 130 ? -6.442 20.389 30.469 1.00 13.00 133 VAL A C 1
ATOM 2136 O O . VAL A 1 130 ? -6.618 19.152 30.379 1.00 14.13 133 VAL A O 1
ATOM 2149 N N . ILE A 1 131 ? -5.995 20.938 31.572 1.00 13.09 134 ILE A N 1
ATOM 2150 C CA . ILE A 1 131 ? -5.653 20.264 32.831 1.00 12.07 134 ILE A CA 1
ATOM 2151 C C . ILE A 1 131 ? -6.774 20.570 33.793 1.00 13.21 134 ILE A C 1
ATOM 2152 O O . ILE A 1 131 ? -7.015 21.734 34.086 1.00 13.73 134 ILE A O 1
ATOM 2168 N N . THR A 1 132 ? -7.459 19.582 34.330 1.00 14.29 135 THR A N 1
ATOM 2169 C CA . THR A 1 132 ? -8.535 19.799 35.282 1.00 13.99 135 THR A CA 1
ATOM 2170 C C . THR A 1 132 ? -8.266 18.947 36.506 1.00 15.27 135 THR A C 1
ATOM 2171 O O . THR A 1 132 ? -8.346 17.706 36.399 1.00 15.72 135 THR A O 1
ATOM 2182 N N . PRO A 1 133 ? -7.991 19.530 37.664 1.00 15.32 136 PRO A N 1
ATOM 2183 C CA . PRO A 1 133 ? -7.807 18.736 38.888 1.00 17.53 136 PRO A CA 1
ATOM 2184 C C . PRO A 1 133 ? -9.019 17.856 39.164 1.00 16.81 136 PRO A C 1
ATOM 2185 O O . PRO A 1 133 ? -10.166 18.190 38.917 1.00 18.68 136 PRO A O 1
ATOM 2196 N N . THR A 1 134 ? -8.756 16.647 39.685 1.00 16.53 137 THR A N 1
ATOM 2197 C CA . THR A 1 134 ? -9.779 15.680 40.057 1.00 17.10 137 THR A CA 1
ATOM 2198 C C . THR A 1 134 ? -9.448 15.098 41.410 1.00 18.36 137 THR A C 1
ATOM 2199 O O . THR A 1 134 ? -8.266 14.888 41.711 1.00 19.08 137 THR A O 1
ATOM 2210 N N . PRO A 1 135 ? -10.482 14.763 42.193 1.00 19.15 138 PRO A N 1
ATOM 2211 C CA . PRO A 1 135 ? -10.248 13.984 43.418 1.00 19.05 138 PRO A CA 1
ATOM 2212 C C . PRO A 1 135 ? -9.954 12.497 43.162 1.00 19.82 138 PRO A C 1
ATOM 2213 O O . PRO A 1 135 ? -9.512 11.803 44.083 1.00 21.68 138 PRO A O 1
ATOM 2224 N N . ARG A 1 136 ? -10.234 12.035 41.956 1.00 19.34 139 ARG A N 1
ATOM 2225 C CA . ARG A 1 136 ? -10.080 10.620 41.636 1.00 19.82 139 ARG A CA 1
ATOM 2226 C C . ARG A 1 136 ? -8.616 10.165 41.790 1.00 18.82 139 ARG A C 1
ATOM 2227 O O . ARG A 1 136 ? -7.670 10.896 41.474 1.00 17.93 139 ARG A O 1
ATOM 2248 N N . VAL A 1 137 ? -8.489 8.910 42.217 1.00 19.70 140 VAL A N 1
ATOM 2249 C CA . VAL A 1 137 ? -7.222 8.202 42.207 1.00 19.66 140 VAL A CA 1
ATOM 2250 C C . VAL A 1 137 ? -7.499 6.938 41.359 1.00 20.03 140 VAL A C 1
ATOM 2251 O O . VAL A 1 137 ? -8.523 6.300 41.530 1.00 20.86 140 VAL A O 1
ATOM 2264 N N . PRO A 1 138 ? -6.601 6.600 40.418 1.00 19.47 141 PRO A N 1
ATOM 2265 C CA . PRO A 1 138 ? -6.820 5.371 39.621 1.00 20.55 141 PRO A CA 1
ATOM 2266 C C . PRO A 1 138 ? -7.091 4.205 40.519 1.00 22.84 141 PRO A C 1
ATOM 2267 O O . PRO A 1 138 ? -6.422 3.968 41.521 1.00 24.05 141 PRO A O 1
ATOM 2278 N N . PHE A 1 139 ? -8.149 3.425 40.231 1.00 21.96 142 PHE A N 1
ATOM 2279 C CA . PHE A 1 139 ? -8.673 2.513 41.211 1.00 23.28 142 PHE A CA 1
ATOM 2280 C C . PHE A 1 139 ? -7.638 1.438 41.595 1.00 23.91 142 PHE A C 1
ATOM 2281 O O . PHE A 1 139 ? -7.592 0.982 42.724 1.00 25.91 142 PHE A O 1
ATOM 2298 N N . LEU A 1 140 ? -6.813 1.039 40.628 1.00 25.88 143 LEU A N 1
ATOM 2299 C CA . LEU A 1 140 ? -5.904 -0.066 40.919 1.00 30.12 143 LEU A CA 1
ATOM 2300 C C . LEU A 1 140 ? -4.479 0.470 41.096 1.00 30.91 143 LEU A C 1
ATOM 2301 O O . LEU A 1 140 ? -3.506 -0.273 40.927 1.00 36.25 143 LEU A O 1
ATOM 2317 N N . ALA A 1 141 ? -4.358 1.733 41.476 1.00 29.75 144 ALA A N 1
ATOM 2318 C CA . ALA A 1 141 ? -3.045 2.306 41.813 1.00 30.37 144 ALA A CA 1
ATOM 2319 C C . ALA A 1 141 ? -2.528 1.634 43.079 1.00 34.53 144 ALA A C 1
ATOM 2320 O O . ALA A 1 141 ? -3.300 1.023 43.822 1.00 39.21 144 ALA A O 1
ATOM 2327 N N . ASP A 1 150 ? 1.848 14.139 48.641 1.00 49.33 153 ASP A N 1
ATOM 2328 C CA . ASP A 1 150 ? 2.749 13.454 47.721 1.00 44.71 153 ASP A CA 1
ATOM 2329 C C . ASP A 1 150 ? 2.213 13.535 46.287 1.00 39.29 153 ASP A C 1
ATOM 2330 O O . ASP A 1 150 ? 1.071 13.159 45.997 1.00 38.20 153 ASP A O 1
ATOM 2338 N N . ASP A 1 151 ? 3.048 14.069 45.404 1.00 32.00 154 ASP A N 1
ATOM 2339 C CA . ASP A 1 151 ? 2.656 14.354 44.026 1.00 28.50 154 ASP A CA 1
ATOM 2340 C C . ASP A 1 151 ? 2.349 13.091 43.191 1.00 24.55 154 ASP A C 1
ATOM 2341 O O . ASP A 1 151 ? 1.843 13.219 42.080 1.00 23.41 154 ASP A O 1
ATOM 2350 N N . GLU A 1 152 ? 2.665 11.892 43.685 1.00 26.33 155 GLU A N 1
ATOM 2351 C CA . GLU A 1 152 ? 2.273 10.653 43.006 1.00 27.35 155 GLU A CA 1
ATOM 2352 C C . GLU A 1 152 ? 0.875 10.188 43.433 1.00 30.50 155 GLU A C 1
ATOM 2353 O O . GLU A 1 152 ? 0.328 9.245 42.866 1.00 34.49 155 GLU A O 1
ATOM 2365 N N . GLN A 1 153 ? 0.323 10.837 44.448 1.00 26.94 156 GLN A N 1
ATOM 2366 C CA . GLN A 1 153 ? -0.947 10.427 45.036 1.00 29.63 156 GLN A CA 1
ATOM 2367 C C . GLN A 1 153 ? -2.092 11.383 44.690 1.00 26.36 156 GLN A C 1
ATOM 2368 O O . GLN A 1 153 ? -3.244 11.121 45.076 1.00 27.88 156 GLN A O 1
ATOM 2382 N N . ARG A 1 154 ? -1.799 12.451 43.951 1.00 21.95 157 ARG A N 1
ATOM 2383 C CA . ARG A 1 154 ? -2.809 13.424 43.547 1.00 22.50 157 ARG A CA 1
ATOM 2384 C C . ARG A 1 154 ? -2.806 13.564 42.052 1.00 19.84 157 ARG A C 1
ATOM 2385 O O . ARG A 1 154 ? -1.749 13.581 41.458 1.00 18.60 157 ARG A O 1
ATOM 2406 N N . PHE A 1 155 ? -3.979 13.738 41.438 1.00 16.59 158 PHE A N 1
ATOM 2407 C CA . PHE A 1 155 ? -4.135 13.575 40.008 1.00 14.98 158 PHE A CA 1
ATOM 2408 C C . PHE A 1 155 ? -4.900 14.694 39.365 1.00 15.94 158 PHE A C 1
ATOM 2409 O O . PHE A 1 155 ? -5.671 15.421 40.060 1.00 16.97 158 PHE A O 1
ATOM 2426 N N . VAL A 1 156 ? -4.709 14.818 38.057 1.00 13.58 159 VAL A N 1
ATOM 2427 C CA . VAL A 1 156 ? -5.512 15.713 37.216 1.00 15.32 159 VAL A CA 1
ATOM 2428 C C . VAL A 1 156 ? -5.983 14.916 35.998 1.00 15.80 159 VAL A C 1
ATOM 2429 O O . VAL A 1 156 ? -5.459 13.854 35.672 1.00 15.07 159 VAL A O 1
ATOM 2442 N N . MET A 1 157 ? -7.000 15.422 35.327 1.00 13.67 160 MET A N 1
ATOM 2443 C CA . MET A 1 157 ? -7.403 15.008 34.021 1.00 13.98 160 MET A CA 1
ATOM 2444 C C . MET A 1 157 ? -6.768 15.870 32.988 1.00 13.99 160 MET A C 1
ATOM 2445 O O . MET A 1 157 ? -6.697 17.092 33.177 1.00 15.11 160 MET A O 1
ATOM 2459 N N . VAL A 1 158 ? -6.284 15.283 31.910 1.00 15.35 161 VAL A N 1
ATOM 2460 C CA . VAL A 1 158 ? -5.689 16.019 30.802 1.00 14.72 161 VAL A CA 1
ATOM 2461 C C . VAL A 1 158 ? -6.445 15.672 29.547 1.00 17.36 161 VAL A C 1
ATOM 2462 O O . VAL A 1 158 ? -6.623 14.471 29.263 1.00 16.86 161 VAL A O 1
ATOM 2475 N N . GLN A 1 159 ? -6.956 16.659 28.835 1.00 16.57 162 GLN A N 1
ATOM 2476 C CA . GLN A 1 159 ? -7.734 16.488 27.615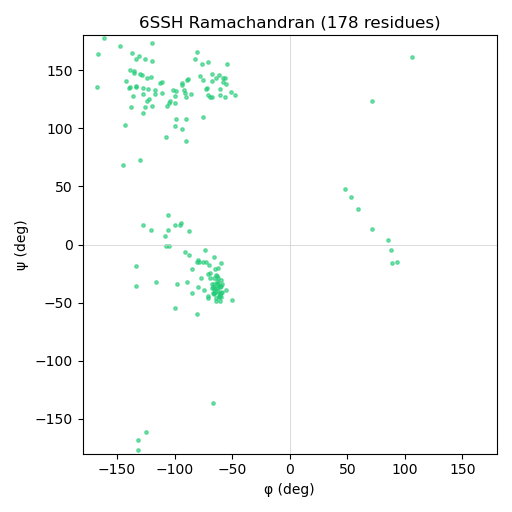 1.00 20.20 162 GLN A CA 1
ATOM 2477 C C . GLN A 1 159 ? -7.241 17.438 26.547 1.00 15.89 162 GLN A C 1
ATOM 2478 O O . GLN A 1 159 ? -6.955 18.632 26.819 1.00 18.10 162 GLN A O 1
ATOM 2492 N N . VAL A 1 160 ? -7.099 16.980 25.332 1.00 18.19 163 VAL A N 1
ATOM 2493 C CA . VAL A 1 160 ? -6.701 17.848 24.239 1.00 15.97 163 VAL A CA 1
ATOM 2494 C C . VAL A 1 160 ? -7.969 18.220 23.503 1.00 18.88 163 VAL A C 1
ATOM 2495 O O . VAL A 1 160 ? -8.821 17.329 23.175 1.00 21.14 163 VAL A O 1
ATOM 2508 N N . MET A 1 161 ? -8.142 19.510 23.218 1.00 16.41 164 MET A N 1
ATOM 2509 C CA . MET A 1 161 ? -9.282 20.024 22.464 1.00 16.81 164 MET A CA 1
ATOM 2510 C C . MET A 1 161 ? -8.740 20.776 21.287 1.00 18.62 164 MET A C 1
ATOM 2511 O O . MET A 1 161 ? -7.910 21.650 21.470 1.00 18.12 164 MET A O 1
ATOM 2525 N N . SER A 1 162 ? -9.117 20.434 20.074 1.00 17.31 165 SER A N 1
ATOM 2526 C CA . SER A 1 162 ? -8.533 21.093 18.903 1.00 18.12 165 SER A CA 1
ATOM 2527 C C . SER A 1 162 ? -9.567 21.432 17.871 1.00 18.20 165 SER A C 1
ATOM 2528 O O . SER A 1 162 ? -10.713 20.913 17.896 1.00 20.68 165 SER A O 1
ATOM 2536 N N . GLN A 1 163 ? -9.189 22.300 16.936 1.00 16.66 166 GLN A N 1
ATOM 2537 C CA . GLN A 1 163 ? -10.093 22.635 15.831 1.00 19.41 166 GLN A CA 1
ATOM 2538 C C . GLN A 1 163 ? -10.569 21.390 15.084 1.00 17.70 166 GLN A C 1
ATOM 2539 O O . GLN A 1 163 ? -9.885 20.368 15.026 1.00 19.48 166 GLN A O 1
ATOM 2553 N N . PRO A 1 164 ? -11.736 21.455 14.422 1.00 20.02 167 PRO A N 1
ATOM 2554 C CA . PRO A 1 164 ? -12.154 20.315 13.606 1.00 19.68 167 PRO A CA 1
ATOM 2555 C C . PRO A 1 164 ? -11.161 20.020 12.480 1.00 20.50 167 PRO A C 1
ATOM 2556 O O . PRO A 1 164 ? -10.685 20.976 11.867 1.00 23.24 167 PRO A O 1
ATOM 2567 N N . GLY A 1 165 ? -10.809 18.763 12.313 1.00 22.57 168 GLY A N 1
ATOM 2568 C CA . GLY A 1 165 ? -9.858 18.356 11.284 1.00 24.57 168 GLY A CA 1
ATOM 2569 C C . GLY A 1 165 ? -8.407 18.427 11.775 1.00 22.15 168 GLY A C 1
ATOM 2570 O O . GLY A 1 165 ? -7.515 17.946 11.050 1.00 24.02 168 GLY A O 1
ATOM 2574 N N . PHE A 1 166 ? -8.155 18.916 12.987 1.00 20.66 169 PHE A N 1
ATOM 2575 C CA . PHE A 1 166 ? -6.793 18.994 13.496 1.00 18.73 169 PHE A CA 1
ATOM 2576 C C . PHE A 1 166 ? -6.365 17.592 13.895 1.00 21.99 169 PHE A C 1
ATOM 2577 O O . PHE A 1 166 ? -7.142 16.828 14.461 1.00 20.99 169 PHE A O 1
ATOM 2594 N N . PRO A 1 167 ? -5.098 17.235 13.644 1.00 19.84 170 PRO A N 1
ATOM 2595 C CA . PRO A 1 167 ? -4.689 15.870 14.030 1.00 20.36 170 PRO A CA 1
ATOM 2596 C C . PRO A 1 167 ? -4.931 15.513 15.518 1.00 18.76 170 PRO A C 1
ATOM 2597 O O . PRO A 1 167 ? -4.645 16.292 16.448 1.00 19.68 170 PRO A O 1
ATOM 2608 N N . GLU A 1 168 ? -5.419 14.309 15.772 1.00 24.13 171 GLU A N 1
ATOM 2609 C CA . GLU A 1 168 ? -5.510 13.839 17.143 1.00 27.75 171 GLU A CA 1
ATOM 2610 C C . GLU A 1 168 ? -4.134 13.712 17.731 1.00 32.16 171 GLU A C 1
ATOM 2611 O O . GLU A 1 168 ? -3.133 13.401 17.049 1.00 29.70 171 GLU A O 1
ATOM 2623 N N . ILE A 1 169 ? -4.093 14.063 19.014 1.00 31.26 172 ILE A N 1
ATOM 2624 C CA . ILE A 1 169 ? -2.976 13.911 19.880 1.00 36.48 172 ILE A CA 1
ATOM 2625 C C . ILE A 1 169 ? -3.614 13.297 21.131 1.00 45.92 172 ILE A C 1
ATOM 2626 O O . ILE A 1 169 ? -4.700 13.764 21.568 1.00 44.23 172 ILE A O 1
ATOM 2642 N N . PRO A 1 175 ? -9.828 11.636 27.670 1.00 36.10 178 PRO A N 1
ATOM 2643 C CA . PRO A 1 175 ? -9.145 12.380 28.761 1.00 28.10 178 PRO A CA 1
ATOM 2644 C C . PRO A 1 175 ? -8.439 11.391 29.668 1.00 25.15 178 PRO A C 1
ATOM 2645 O O . PRO A 1 175 ? -9.029 10.320 30.004 1.00 27.71 178 PRO A O 1
ATOM 2656 N N . LYS A 1 176 ? -7.196 11.676 29.999 1.00 19.89 179 LYS A N 1
ATOM 2657 C CA . LYS A 1 176 ? -6.290 10.743 30.688 1.00 21.55 179 LYS A CA 1
ATOM 2658 C C . LYS A 1 176 ? -6.042 11.259 32.083 1.00 16.00 179 LYS A C 1
ATOM 2659 O O . LYS A 1 176 ? -5.914 12.469 32.282 1.00 16.66 179 LYS A O 1
ATOM 2663 N N . ILE A 1 177 ? -6.010 10.394 33.066 1.00 17.11 180 ILE A N 1
ATOM 2664 C CA . ILE A 1 177 ? -5.662 10.716 34.418 1.00 14.96 180 ILE A CA 1
ATOM 2665 C C . ILE A 1 177 ? -4.161 10.662 34.594 1.00 16.48 180 ILE A C 1
ATOM 2666 O O . ILE A 1 177 ? -3.542 9.649 34.240 1.00 17.70 180 ILE A O 1
ATOM 2682 N N . ILE A 1 178 ? -3.589 11.713 35.166 1.00 15.75 181 ILE A N 1
ATOM 2683 C CA . ILE A 1 178 ? -2.112 11.886 35.208 1.00 15.51 181 ILE A CA 1
ATOM 2684 C C . ILE A 1 178 ? -1.768 12.398 36.589 1.00 15.11 181 ILE A C 1
ATOM 2685 O O . ILE A 1 178 ? -2.425 13.318 37.096 1.00 15.58 181 ILE A O 1
ATOM 2701 N N . SER A 1 179 ? -0.722 11.845 37.229 1.00 16.35 182 SER A N 1
ATOM 2702 C CA . SER A 1 179 ? -0.324 12.339 38.536 1.00 14.69 182 SER A CA 1
ATOM 2703 C C . SER A 1 179 ? 0.315 13.727 38.390 1.00 14.55 182 SER A C 1
ATOM 2704 O O . SER A 1 179 ? 0.855 14.084 37.336 1.00 15.07 182 SER A O 1
ATOM 2712 N N . LEU A 1 180 ? 0.287 14.490 39.472 1.00 16.20 183 LEU A N 1
ATOM 2713 C CA . LEU A 1 180 ? 1.008 15.769 39.469 1.00 15.21 183 LEU A CA 1
ATOM 2714 C C . LEU A 1 180 ? 2.485 15.560 39.211 1.00 14.65 183 LEU A C 1
ATOM 2715 O O . LEU A 1 180 ? 3.049 16.409 38.533 1.00 15.85 183 LEU A O 1
ATOM 2731 N N . LYS A 1 181 ? 3.089 14.484 39.709 1.00 16.29 184 LYS A N 1
ATOM 2732 C CA . LYS A 1 181 ? 4.512 14.239 39.408 1.00 18.50 184 LYS A CA 1
ATOM 2733 C C . LYS A 1 181 ? 4.784 14.049 37.934 1.00 17.53 184 LYS A C 1
ATOM 2734 O O . LYS A 1 181 ? 5.770 14.559 37.418 1.00 18.32 184 LYS A O 1
ATOM 2753 N N . ALA A 1 182 ? 3.938 13.322 37.234 1.00 16.25 185 ALA A N 1
ATOM 2754 C CA . ALA A 1 182 ? 4.119 13.049 35.820 1.00 14.07 185 ALA A CA 1
ATOM 2755 C C . ALA A 1 182 ? 3.677 14.166 34.917 1.00 14.53 185 ALA A C 1
ATOM 2756 O O . ALA A 1 182 ? 4.021 14.209 33.722 1.00 15.93 185 ALA A O 1
ATOM 2763 N N . LEU A 1 183 ? 2.919 15.084 35.477 1.00 13.85 186 LEU A N 1
ATOM 2764 C CA . LEU A 1 183 ? 2.210 16.079 34.677 1.00 14.32 186 LEU A CA 1
ATOM 2765 C C . LEU A 1 183 ? 3.080 17.008 33.821 1.00 13.08 186 LEU A C 1
ATOM 2766 O O . LEU A 1 183 ? 2.783 17.184 32.654 1.00 13.69 186 LEU A O 1
ATOM 2782 N N . PRO A 1 184 ? 4.130 17.610 34.400 1.00 13.21 187 PRO A N 1
ATOM 2783 C CA . PRO A 1 184 ? 4.821 18.572 33.534 1.00 13.88 187 PRO A CA 1
ATOM 2784 C C . PRO A 1 184 ? 5.488 17.917 32.320 1.00 13.59 187 PRO A C 1
ATOM 2785 O O . PRO A 1 184 ? 5.428 18.481 31.217 1.00 14.58 187 PRO A O 1
ATOM 2796 N N . SER A 1 185 ? 6.120 16.774 32.463 1.00 16.18 188 SER A N 1
ATOM 2797 C CA A SER A 1 185 ? 6.721 16.090 31.324 0.39 16.66 188 SER A CA 1
ATOM 2798 C CA B SER A 1 185 ? 6.722 16.136 31.299 0.61 15.29 188 SER A CA 1
ATOM 2799 C C . SER A 1 185 ? 5.670 15.691 30.293 1.00 15.30 188 SER A C 1
ATOM 2800 O O . SER A 1 185 ? 5.898 15.761 29.069 1.00 16.49 188 SER A O 1
ATOM 2815 N N . PHE A 1 186 ? 4.527 15.177 30.770 1.00 14.53 189 PHE A N 1
ATOM 2816 C CA . PHE A 1 186 ? 3.478 14.724 29.900 1.00 13.42 189 PHE A CA 1
ATOM 2817 C C . PHE A 1 186 ? 2.894 15.887 29.079 1.00 13.07 189 PHE A C 1
ATOM 2818 O O . PHE A 1 186 ? 2.766 15.804 27.851 1.00 13.76 189 PHE A O 1
ATOM 2835 N N . VAL A 1 187 ? 2.574 16.985 29.752 1.00 12.83 190 VAL A N 1
ATOM 2836 C CA . VAL A 1 187 ? 2.017 18.135 29.079 1.00 12.51 190 VAL A CA 1
ATOM 2837 C C . VAL A 1 187 ? 3.060 18.771 28.144 1.00 13.91 190 VAL A C 1
ATOM 2838 O O . VAL A 1 187 ? 2.698 19.211 27.038 1.00 14.27 190 VAL A O 1
ATOM 2851 N N . ARG A 1 188 ? 4.310 18.803 28.549 1.00 13.27 191 ARG A N 1
ATOM 2852 C CA . ARG A 1 188 ? 5.298 19.420 27.687 1.00 15.07 191 ARG A CA 1
ATOM 2853 C C . ARG A 1 188 ? 5.423 18.591 26.417 1.00 14.89 191 ARG A C 1
ATOM 2854 O O . ARG A 1 188 ? 5.494 19.169 25.321 1.00 16.71 191 ARG A O 1
ATOM 2875 N N . LEU A 1 189 ? 5.432 17.249 26.477 1.00 13.84 192 LEU A N 1
ATOM 2876 C CA . LEU A 1 189 ? 5.465 16.441 25.288 1.00 15.29 192 LEU A CA 1
ATOM 2877 C C . LEU A 1 189 ? 4.228 16.665 24.408 1.00 15.62 192 LEU A C 1
ATOM 2878 O O . LEU A 1 189 ? 4.331 16.826 23.167 1.00 15.34 192 LEU A O 1
ATOM 2894 N N . LEU A 1 190 ? 3.040 16.715 25.011 1.00 12.88 193 LEU A N 1
ATOM 2895 C CA . LEU A 1 190 ? 1.851 17.012 24.213 1.00 13.20 193 LEU A CA 1
ATOM 2896 C C . LEU A 1 190 ? 1.983 18.380 23.544 1.00 13.57 193 LEU A C 1
ATOM 2897 O O . LEU A 1 190 ? 1.589 18.513 22.379 1.00 13.51 193 LEU A O 1
ATOM 2913 N N . ALA A 1 191 ? 2.492 19.366 24.258 1.00 11.79 194 ALA A N 1
ATOM 2914 C CA . ALA A 1 191 ? 2.589 20.718 23.692 1.00 11.44 194 ALA A CA 1
ATOM 2915 C C . ALA A 1 191 ? 3.587 20.735 22.558 1.00 14.23 194 ALA A C 1
ATOM 2916 O O . ALA A 1 191 ? 3.352 21.389 21.503 1.00 14.06 194 ALA A O 1
ATOM 2923 N N . LEU A 1 192 ? 4.727 20.060 22.694 1.00 14.05 195 LEU A N 1
ATOM 2924 C CA A LEU A 1 192 ? 5.697 20.005 21.621 0.52 15.48 195 LEU A CA 1
ATOM 2925 C CA B LEU A 1 192 ? 5.703 19.984 21.619 0.48 15.52 195 LEU A CA 1
ATOM 2926 C C . LEU A 1 192 ? 5.107 19.342 20.381 1.00 15.99 195 LEU A C 1
ATOM 2927 O O . LEU A 1 192 ? 5.236 19.827 19.270 1.00 18.35 195 LEU A O 1
ATOM 2958 N N . ASN A 1 193 ? 4.467 18.189 20.535 1.00 14.63 196 ASN A N 1
ATOM 2959 C CA . ASN A 1 193 ? 3.875 17.509 19.424 1.00 17.08 196 ASN A CA 1
ATOM 2960 C C . ASN A 1 193 ? 2.794 18.389 18.784 1.00 15.35 196 ASN A C 1
ATOM 2961 O O . ASN A 1 193 ? 2.718 18.521 17.576 1.00 15.06 196 ASN A O 1
ATOM 2972 N N . ALA A 1 194 ? 1.958 18.996 19.598 1.00 13.55 197 ALA A N 1
ATOM 2973 C CA . ALA A 1 194 ? 0.925 19.884 19.059 1.00 13.29 197 ALA A CA 1
ATOM 2974 C C . ALA A 1 194 ? 1.523 21.054 18.291 1.00 12.93 197 ALA A C 1
ATOM 2975 O O . ALA A 1 194 ? 0.943 21.487 17.279 1.00 13.07 197 ALA A O 1
ATOM 2982 N N . SER A 1 195 ? 2.638 21.564 18.771 1.00 13.12 198 SER A N 1
ATOM 2983 C CA A SER A 1 195 ? 3.292 22.685 18.101 0.38 12.55 198 SER A CA 1
ATOM 2984 C CA B SER A 1 195 ? 3.245 22.694 18.094 0.62 11.30 198 SER A CA 1
ATOM 2985 C C . SER A 1 195 ? 3.798 22.280 16.739 1.00 12.72 198 SER A C 1
ATOM 2986 O O . SER A 1 195 ? 3.648 22.991 15.726 1.00 15.20 198 SER A O 1
ATOM 3001 N N . VAL A 1 196 ? 4.461 21.120 16.678 1.00 13.47 199 VAL A N 1
ATOM 3002 C CA . VAL A 1 196 ? 4.970 20.615 15.431 1.00 13.87 199 VAL A CA 1
ATOM 3003 C C . VAL A 1 196 ? 3.835 20.415 14.434 1.00 14.96 199 VAL A C 1
ATOM 3004 O O . VAL A 1 196 ? 3.905 20.818 13.255 1.00 16.36 199 VAL A O 1
ATOM 3017 N N . PHE A 1 197 ? 2.725 19.807 14.892 1.00 14.62 200 PHE A N 1
ATOM 3018 C CA . PHE A 1 197 ? 1.637 19.617 13.986 1.00 14.71 200 PHE A CA 1
ATOM 3019 C C . PHE A 1 197 ? 1.038 20.954 13.526 1.00 13.97 200 PHE A C 1
ATOM 3020 O O . PHE A 1 197 ? 0.660 21.061 12.368 1.00 14.80 200 PHE A O 1
ATOM 3037 N N . SER A 1 198 ? 0.968 21.912 14.442 1.00 13.03 201 SER A N 1
ATOM 3038 C CA . SER A 1 198 ? 0.412 23.232 14.132 1.00 12.89 201 SER A CA 1
ATOM 3039 C C . SER A 1 198 ? 1.188 23.948 13.061 1.00 15.49 201 SER A C 1
ATOM 3040 O O . SER A 1 198 ? 0.590 24.577 12.214 1.00 15.83 201 SER A O 1
ATOM 3048 N N . LEU A 1 199 ? 2.504 23.775 13.047 1.00 13.36 202 LEU A N 1
ATOM 3049 C CA . LEU A 1 199 ? 3.276 24.415 11.997 1.00 16.93 202 LEU A CA 1
ATOM 3050 C C . LEU A 1 199 ? 2.930 23.915 10.642 1.00 17.01 202 LEU A C 1
ATOM 3051 O O . LEU A 1 199 ? 2.911 24.647 9.663 1.00 1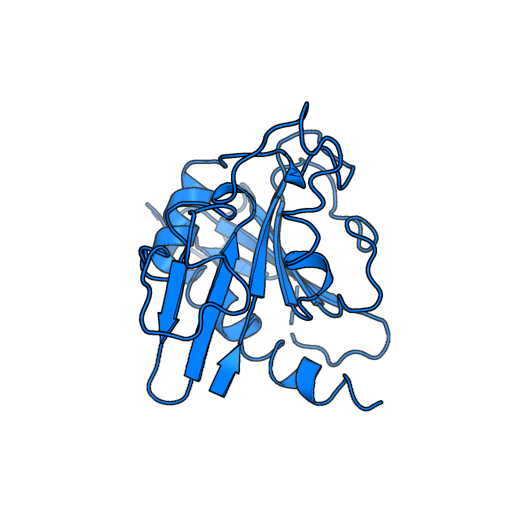8.71 202 LEU A O 1
ATOM 3067 N N . VAL A 1 200 ? 2.655 22.612 10.505 1.00 15.68 203 VAL A N 1
ATOM 3068 C CA . VAL A 1 200 ? 2.194 22.070 9.241 1.00 16.96 203 VAL A CA 1
ATOM 3069 C C . VAL A 1 200 ? 0.780 22.518 8.934 1.00 17.18 203 VAL A C 1
ATOM 3070 O O . VAL A 1 200 ? 0.464 22.925 7.801 1.00 18.48 203 VAL A O 1
ATOM 3083 N N . TRP A 1 201 ? -0.067 22.462 9.943 1.00 17.33 204 TRP A N 1
ATOM 3084 C CA A TRP A 1 201 ? -1.490 22.856 9.833 0.49 21.36 204 TRP A CA 1
ATOM 3085 C CA B TRP A 1 201 ? -1.473 22.772 9.733 0.51 20.68 204 TRP A CA 1
ATOM 3086 C C . TRP A 1 201 ? -1.659 24.259 9.324 1.00 21.94 204 TRP A C 1
ATOM 3087 O O . TRP A 1 201 ? -2.588 24.574 8.562 1.00 24.88 204 TRP A O 1
ATOM 3128 N N . ALA A 1 202 ? -0.773 25.120 9.746 1.00 19.34 205 ALA A N 1
ATOM 3129 C CA . ALA A 1 202 ? -0.846 26.564 9.411 1.00 22.49 205 ALA A CA 1
ATOM 3130 C C . ALA A 1 202 ? -0.797 26.750 7.875 1.00 27.99 205 ALA A C 1
ATOM 3131 O O . ALA A 1 202 ? -1.191 27.814 7.367 1.00 31.49 205 ALA A O 1
ATOM 3138 N N . ASN A 1 203 ? -0.378 25.727 7.130 1.00 26.40 206 ASN A N 1
ATOM 3139 C CA . ASN A 1 203 ? -0.327 25.796 5.649 1.00 28.17 206 ASN A CA 1
ATOM 3140 C C . ASN A 1 203 ? -1.578 25.319 4.923 1.00 31.34 206 ASN A C 1
ATOM 3141 O O . ASN A 1 203 ? -1.664 25.387 3.673 1.00 34.69 206 ASN A O 1
ATOM 3152 N N . ARG A 1 204 ? -2.544 24.776 5.646 1.00 34.97 207 ARG A N 1
ATOM 3153 C CA . ARG A 1 204 ? -3.696 24.156 5.000 1.00 38.06 207 ARG A CA 1
ATOM 3154 C C . ARG A 1 204 ? -4.382 25.145 4.045 1.00 44.79 207 ARG A C 1
ATOM 3155 O O . ARG A 1 204 ? -4.332 26.364 4.269 1.00 42.50 207 ARG A O 1
#

Organism: Chaetomium thermophilum (strain DSM 1495 / CBS 144.50 / IMI 039719) (NCBI:txid759272)

Solvent-accessible surface area: 10080 Å² total; per-residue (Å²): 96,47,17,71,0,0,0,0,14,5,107,148,43,18,87,108,24,26,77,1,0,21,13,77,127,12,26,92,30,0,48,140,7,0,142,36,0,7,64,100,33,87,0,108,42,9,139,63,97,12,34,55,6,24,108,95,114,25,84,3,7,99,79,2,13,22,81,190,56,120,82,10,65,0,4,0,2,2,0,10,47,6,77,44,69,94,163,154,25,72,107,3,104,79,4,44,79,8,0,7,75,0,50,1,0,0,0,1,5,38,7,80,100,93,21,148,62,113,15,1,86,32,139,82,2,7,0,4,0,8,0,49,57,20,136,130,80,44,194,167,100,109,64,102,122,108,24,2,27,5,81,40,40,39,50,120,70,12,48,170,64,125,44,52,24,18,23,126,49,0,16,69,69,0,24,106,23,0,38,60,0,7,75,86,0,101,108,48,44,122,172

Foldseek 3Di:
DEAEEEEWEDAAADQAQLVRLQAQDHDPLVVVLQVLQFPKDFQAPDPDDQQPQDNHDCQQAGIFGKDDDPPYIYTYLYSNRGHHDCVVPVSPVVSLVRNLQHQEYEYEDNHPDDHDPPRNDHPNHFKYWYWYWDPDDPPPDVQQGGWIFTDMDGDPPQDDDRDIDTSVRPSVVVSVSRVVSRVSSVVVVVD

Sequence (191 aa):
DGHKKVGVIYIKEGQTHETTEILANTMGSPDYHRFLKGLGALTTRLKGATFNTQGLDRRVNDMDGQYTYCWRDRVTEIVFHVTTQMPTNLEHDPQQCIMMKKKRHIGNDFVNIVWNDSGKPFRFDTFPSQFNYVYIVITPTPRVPFLADDEQRFVMVQVMSQPGFPEIPKIISLKALPSSFVRLLALLNASSVFSLVWWANR

Nearest PDB structures (foldseek):
  6ssh-assembly1_A  TM=1.005E+00  e=1.459E-44  Thermochaetoides thermophila
  1srq-assembly2_C  TM=8.514E-01  e=1.189E-16  Homo sapiens
  1srq-assembly1_A  TM=8.158E-01  e=4.941E-17  Homo sapiens
  3brw-assembly1_A  TM=8.294E-01  e=3.451E-16  Homo sapiens
  3brw-assembly3_C  TM=8.207E-01  e=1.511E-13  Homo sapiens

Radius of gyration: 15.97 Å; Cα contacts (8 Å, |Δi|>4): 386; chains: 1; bounding box: 37×51×43 Å

Secondary structure (DSSP, 8-state):
-EEEEEEEEE-TT--SHHHHHT-----HHHHHHHHHHSEEEE-TT--S--TT--SSS-TT-SEEEEEE-SS-EEEEEEGGGS---TTT-TT-HHHHHHHTT-SEEEEEE-SSSPPPTTSS--TT--EEEEEEEES---TT--TTS-EEEEEEEE-TTPPP--EEEETTTHHHHHHHHHHHHHHHHHHHTT-

CATH classification: 3.40.50.11210

B-factor: mean 21.26, std 10.42, range [7.65, 71.4]

InterPro domains:
  IPR000331 Rap/Ran-GAP domain [PF02145] (1307-1509)
  IPR000331 Rap/Ran-GAP domain [PS50085] (1278-1510)
  IPR016024 Armadillo-type fold [SSF48371] (91-1030)
  IPR018515 Tuberin-type domain [PF03542] (856-1054)
  IPR024584 Tuberin, N-terminal [PF11864] (103-583)
  IPR027107 Tuberin/Ral GTPase-activating protein subunit alpha [PTHR10063] (106-1213)
  IPR035974 Rap/Ran-GAP superfamily [G3DSA:3.40.50.11210] (1287-1486)
  IPR035974 Rap/Ran-GAP superfamily [SSF111347] (1165-1518)